Protein AF-0000000081899005 (afdb_homodimer)

pLDDT: mean 79.53, std 28.81, range [23.62, 98.91]

Foldseek 3Di:
DPPPPPPPDDDPPPPPPPDPDPPPPVPPPVPVLPPVPQFAADDPVRCVVQVVVVVVVAWDADPPAQKTKHKAFAPWQVLQVVLVVVLVVVCVVSVADWDWDDDIGMIMTIHADPRHRHDGVVRSVSSVVSVVSSVVRD/DDPPCPPDDPDPPPPPPPDPDPPPPVPPPVPVLPPVPQFAADDPVRCVVQVVVVVVVAWDADPPAQKTKHKAFAPWQVLQVVLVVVLVVVCVVSVADWDWDDDIGMIMTIHADPRHRHDGVVRSVSSVVSVVSSVVRD

Radius of gyration: 33.27 Å; Cα contacts (8 Å, |Δi|>4): 327; chains: 2; bounding box: 129×93×100 Å

InterPro domains:
  IPR001533 Pterin 4 alpha carbinolamine dehydratase [MF_00434] (39-134)
  IPR001533 Pterin 4 alpha carbinolamine dehydratase [PF01329] (41-133)
  IPR001533 Pterin 4 alpha carbinolamine dehydratase [PTHR12599] (37-136)
  IPR036428 Pterin 4 alpha carbinolamine dehydratase superfamily [G3DSA:3.30.1360.20] (35-138)
  IPR036428 Pterin 4 alpha carbinolamine dehydratase superfamily [SSF55248] (40-134)

Solvent-accessible surface area (backbone atoms only — not comparable to full-atom values): 16404 Å² total; per-residue (Å²): 137,83,78,76,78,77,79,78,77,77,80,79,79,75,75,75,75,73,70,78,75,76,72,72,65,73,69,72,69,78,62,72,79,68,65,76,57,83,65,56,53,61,47,74,69,53,42,66,66,57,43,57,66,42,41,75,74,56,40,36,75,42,86,99,43,61,30,38,33,39,77,45,75,41,93,35,44,68,51,33,50,49,50,48,51,56,47,47,55,52,20,60,74,67,72,52,62,55,36,36,38,37,46,57,25,34,40,36,41,36,38,51,35,76,91,46,71,16,42,27,67,67,40,55,53,50,50,54,49,47,50,54,52,49,65,72,67,96,140,83,84,76,79,78,76,81,79,77,82,80,79,75,75,75,73,72,70,78,75,78,72,73,65,74,68,73,70,76,61,71,78,67,66,76,57,84,67,57,53,60,49,75,70,54,42,68,68,56,43,58,66,42,41,76,73,55,40,35,75,42,87,97,43,61,30,38,33,38,77,46,77,39,95,35,45,68,52,33,51,49,51,49,50,57,48,49,55,51,20,60,75,66,71,52,64,55,37,36,36,37,47,57,26,34,39,37,41,36,37,50,35,76,90,45,71,16,42,26,67,67,42,55,52,51,50,54,49,48,52,54,52,47,65,72,68,98

Nearest PDB structures (foldseek):
  3hxa-assembly1_D  TM=1.004E+00  e=8.808E-18  Rattus norvegicus
  1dco-assembly1_B  TM=9.985E-01  e=3.846E-17  Rattus norvegicus
  4wil-assembly1_A  TM=9.912E-01  e=1.306E-15  Mus musculus
  1ru0-assembly1_A  TM=9.897E-01  e=1.582E-15  Mus musculus
  4c45-assembly1_A  TM=9.686E-01  e=3.656E-14  Homo sapiens

Organism: Chrysolophus pictus (NCBI:txid9089)

Secondary structure (DSSP, 8-state):
--------------------------------TT--S-PPPP-HHHHHHHHHHHHHTT-EEPTTSS-EEEEEE-SSHHHHHHHHHHHHHHHHHHT---EEEEETTEEEEEE-BGGGTB--HHHHHHHHHHHHHHHHH-/--------------------------------TT--S-PPPP-HHHHHHHHHHHHHTT-EEPTTSS-EEEEEE-SSHHHHHHHHHHHHHHHHHHT---EEEEETTEEEEEE-BGGGTB--HHHHHHHHHHHHHHHHH-

Sequence (276 aa):
MTCNSTTHGLPHFFVYLLSPTSAMLIWFSSLPWCQAGKAHRLNAEEREQLLPNLRAVGWNEVEGRDAIFKEFHFKDFNRAFGFMTRVALQAEKLDHHPEWFNVYNKVHITLSTHECTGLSERDINLASFIEQVAASLSMTCNSTTHGLPHFFVYLLSPTSAMLIWFSSLPWCQAGKAHRLNAEEREQLLPNLRAVGWNEVEGRDAIFKEFHFKDFNRAFGFMTRVALQAEKLDHHPEWFNVYNKVHITLSTHECTGLSERDINLASFIEQVAASLS

Structure (mmCIF, N/CA/C/O backbone):
data_AF-0000000081899005-model_v1
#
loop_
_entity.id
_entity.type
_entity.pdbx_description
1 polymer 'Pterin-4-alpha-carbinolamine dehydratase'
#
loop_
_atom_site.group_PDB
_atom_site.id
_atom_site.type_symbol
_atom_site.label_atom_id
_atom_site.label_alt_id
_atom_site.label_comp_id
_atom_site.label_asym_id
_atom_site.label_entity_id
_atom_site.label_seq_id
_atom_site.pdbx_PDB_ins_code
_atom_site.Cartn_x
_atom_site.Cartn_y
_atom_site.Cartn_z
_atom_site.occupancy
_atom_site.B_iso_or_equiv
_atom_site.auth_seq_id
_atom_site.auth_comp_id
_atom_site.auth_asym_id
_atom_site.auth_atom_id
_atom_site.pdbx_PDB_model_num
ATOM 1 N N . MET A 1 1 ? 54.899 -17.642 -78.583 1 25.91 1 MET A N 1
ATOM 2 C CA . MET A 1 1 ? 55.081 -17.117 -77.233 1 25.91 1 MET A CA 1
ATOM 3 C C . MET A 1 1 ? 53.8 -17.257 -76.417 1 25.91 1 MET A C 1
ATOM 5 O O . MET A 1 1 ? 52.817 -16.559 -76.673 1 25.91 1 MET A O 1
ATOM 9 N N . THR A 1 2 ? 53.439 -18.538 -76.075 1 24.31 2 THR A N 1
ATOM 10 C CA . THR A 1 2 ? 52.307 -19.325 -75.597 1 24.31 2 THR A CA 1
ATOM 11 C C . THR A 1 2 ? 52.047 -19.055 -74.118 1 24.31 2 THR A C 1
ATOM 13 O O . THR A 1 2 ? 52.722 -19.614 -73.252 1 24.31 2 THR A O 1
ATOM 16 N N . CYS A 1 3 ? 52.155 -17.68 -73.734 1 24.62 3 CYS A N 1
ATOM 17 C CA . CYS A 1 3 ? 52.141 -17.335 -72.317 1 24.62 3 CYS A CA 1
ATOM 18 C C . CYS A 1 3 ? 50.925 -17.934 -71.621 1 24.62 3 CYS A C 1
ATOM 20 O O . CYS A 1 3 ? 49.79 -17.724 -72.054 1 24.62 3 CYS A O 1
ATOM 22 N N . ASN A 1 4 ? 51.057 -19.083 -70.889 1 23.62 4 ASN A N 1
ATOM 23 C CA . ASN A 1 4 ? 50.274 -19.992 -70.058 1 23.62 4 ASN A CA 1
ATOM 24 C C . ASN A 1 4 ? 49.681 -19.275 -68.848 1 23.62 4 ASN A C 1
ATOM 26 O O . ASN A 1 4 ? 50.405 -18.918 -67.917 1 23.62 4 ASN A O 1
ATOM 30 N N . SER A 1 5 ? 48.924 -18.161 -69.053 1 29.76 5 SER A N 1
ATOM 31 C CA . SER A 1 5 ? 48.419 -17.371 -67.935 1 29.76 5 SER A CA 1
ATOM 32 C C . SER A 1 5 ? 47.706 -18.25 -66.913 1 29.76 5 SER A C 1
ATOM 34 O O . SER A 1 5 ? 46.846 -19.056 -67.273 1 29.76 5 SER A O 1
ATOM 36 N N . THR A 1 6 ? 48.466 -18.648 -65.838 1 28.16 6 THR A N 1
ATOM 37 C CA . THR A 1 6 ? 48.207 -19.392 -64.61 1 28.16 6 THR A CA 1
ATOM 38 C C . THR A 1 6 ? 46.972 -18.849 -63.898 1 28.16 6 THR A C 1
ATOM 40 O O . THR A 1 6 ? 46.865 -17.645 -63.659 1 28.16 6 THR A O 1
ATOM 43 N N . THR A 1 7 ? 45.795 -19.562 -63.971 1 28.5 7 THR A N 1
ATOM 44 C CA . THR A 1 7 ? 44.417 -19.541 -63.493 1 28.5 7 THR A CA 1
ATOM 45 C C . THR A 1 7 ? 44.374 -19.472 -61.969 1 28.5 7 THR A C 1
ATOM 47 O O . THR A 1 7 ? 44.796 -20.41 -61.288 1 28.5 7 THR A O 1
ATOM 50 N N . HIS A 1 8 ? 44.991 -18.294 -61.375 1 29.07 8 HIS A N 1
ATOM 51 C CA . HIS A 1 8 ? 44.983 -18.113 -59.928 1 29.07 8 HIS A CA 1
ATOM 52 C C . HIS A 1 8 ? 43.616 -18.442 -59.339 1 29.07 8 HIS A C 1
ATOM 54 O O . HIS A 1 8 ? 42.585 -18.082 -59.912 1 29.07 8 HIS A O 1
ATOM 60 N N . GLY A 1 9 ? 43.486 -19.568 -58.545 1 25.98 9 GLY A N 1
ATOM 61 C CA . GLY A 1 9 ? 42.522 -20.304 -57.743 1 25.98 9 GLY A CA 1
ATOM 62 C C . GLY A 1 9 ? 41.826 -19.442 -56.707 1 25.98 9 GLY A C 1
ATOM 63 O O . GLY A 1 9 ? 42.481 -18.725 -55.947 1 25.98 9 GLY A O 1
ATOM 64 N N . LEU A 1 10 ? 40.734 -18.697 -57.061 1 32.79 10 LEU A N 1
ATOM 65 C CA . LEU A 1 10 ? 39.918 -17.886 -56.165 1 32.79 10 LEU A CA 1
ATOM 66 C C . LEU A 1 10 ? 39.55 -18.667 -54.908 1 32.79 10 LEU A C 1
ATOM 68 O O . LEU A 1 10 ? 39.16 -19.834 -54.989 1 32.79 10 LEU A O 1
ATOM 72 N N . PRO A 1 11 ? 40.209 -18.401 -53.707 1 28.66 11 PRO A N 1
ATOM 73 C CA . PRO A 1 11 ? 39.937 -19.047 -52.421 1 28.66 11 PRO A CA 1
ATOM 74 C C . PRO A 1 11 ? 38.453 -19.04 -52.06 1 28.66 11 PRO A C 1
ATOM 76 O O . PRO A 1 11 ? 37.705 -18.176 -52.524 1 28.66 11 PRO A O 1
ATOM 79 N N . HIS A 1 12 ? 37.746 -20.268 -51.801 1 29.93 12 HIS A N 1
ATOM 80 C CA . HIS A 1 12 ? 36.472 -20.756 -51.285 1 29.93 12 HIS A CA 1
ATOM 81 C C . HIS A 1 12 ? 36.159 -20.147 -49.922 1 29.93 12 HIS A C 1
ATOM 83 O O . HIS A 1 12 ? 36.739 -20.548 -48.91 1 29.93 12 HIS A O 1
ATOM 89 N N . PHE A 1 13 ? 36.203 -18.749 -49.727 1 29.94 13 PHE A N 1
ATOM 90 C CA . PHE A 1 13 ? 35.857 -18.323 -48.376 1 29.94 13 PHE A CA 1
ATOM 91 C C . PHE A 1 13 ? 34.535 -18.94 -47.936 1 29.94 13 PHE A C 1
ATOM 93 O O . PHE A 1 13 ? 33.506 -18.747 -48.588 1 29.94 13 PHE A O 1
ATOM 100 N N . PHE A 1 14 ? 34.533 -20.205 -47.329 1 29.15 14 PHE A N 1
ATOM 101 C CA . PHE A 1 14 ? 33.444 -20.928 -46.683 1 29.15 14 PHE A CA 1
ATOM 102 C C . PHE A 1 14 ? 32.727 -20.038 -45.675 1 29.15 14 PHE A C 1
ATOM 104 O O . PHE A 1 14 ? 33.278 -19.716 -44.62 1 29.15 14 PHE A O 1
ATOM 111 N N . VAL A 1 15 ? 32.143 -18.857 -46.12 1 30.11 15 VAL A N 1
ATOM 112 C CA . VAL A 1 15 ? 31.324 -18.164 -45.131 1 30.11 15 VAL A CA 1
ATOM 113 C C . VAL A 1 15 ? 30.407 -19.162 -44.428 1 30.11 15 VAL A C 1
ATOM 115 O O . VAL A 1 15 ? 29.543 -19.773 -45.061 1 30.11 15 VAL A O 1
ATOM 118 N N . TYR A 1 16 ? 30.944 -19.864 -43.352 1 27.65 16 TYR A N 1
ATOM 119 C CA . TYR A 1 16 ? 30.175 -20.656 -42.399 1 27.65 16 TYR A CA 1
ATOM 120 C C . TYR A 1 16 ? 28.892 -19.935 -42.001 1 27.65 16 TYR A C 1
ATOM 122 O O . TYR A 1 16 ? 28.935 -18.808 -41.504 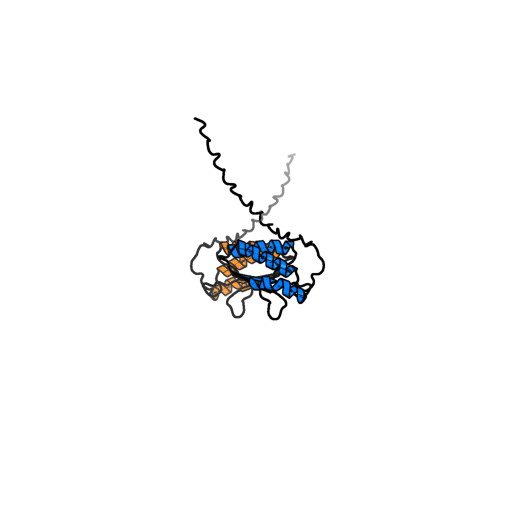1 27.65 16 TYR A O 1
ATOM 130 N N . LEU A 1 17 ? 27.83 -20.056 -42.858 1 31.81 17 LEU A N 1
ATOM 131 C CA . LEU A 1 17 ? 26.453 -19.72 -42.511 1 31.81 17 LEU A CA 1
ATOM 132 C C . LEU A 1 17 ? 26.12 -20.186 -41.098 1 31.81 17 LEU A C 1
ATOM 134 O O . LEU A 1 17 ? 26.077 -21.389 -40.83 1 31.81 17 LEU A O 1
ATOM 138 N N . LEU A 1 18 ? 26.823 -19.504 -40.087 1 33.66 18 LEU A N 1
ATOM 139 C CA . LEU A 1 18 ? 26.338 -19.763 -38.736 1 33.66 18 LEU A CA 1
ATOM 140 C C . LEU A 1 18 ? 24.814 -19.813 -38.706 1 33.66 18 LEU A C 1
ATOM 142 O O . LEU A 1 18 ? 24.149 -18.966 -39.307 1 33.66 18 LEU A O 1
ATOM 146 N N . SER A 1 19 ? 24.287 -21.045 -38.668 1 31.92 19 SER A N 1
ATOM 147 C CA . SER A 1 19 ? 22.891 -21.396 -38.427 1 31.92 19 SER A CA 1
ATOM 148 C C . SER A 1 19 ? 22.299 -20.566 -37.293 1 31.92 19 SER A C 1
ATOM 150 O O . SER A 1 19 ? 22.964 -20.319 -36.285 1 31.92 19 SER A O 1
ATOM 152 N N . PRO A 1 20 ? 21.444 -19.6 -37.706 1 33.68 20 PRO A N 1
ATOM 153 C CA . PRO A 1 20 ? 20.707 -18.856 -36.682 1 33.68 20 PRO A CA 1
ATOM 154 C C . PRO A 1 20 ? 20.287 -19.732 -35.503 1 33.68 20 PRO A C 1
ATOM 156 O O . PRO A 1 20 ? 20.076 -20.936 -35.669 1 33.68 20 PRO A O 1
ATOM 159 N N . THR A 1 21 ? 20.929 -19.565 -34.309 1 33.02 21 THR A N 1
ATOM 160 C CA . THR A 1 21 ? 20.487 -20.004 -32.99 1 33.02 21 THR A CA 1
ATOM 161 C C . THR A 1 21 ? 18.968 -19.924 -32.874 1 33.02 21 THR A C 1
ATOM 163 O O . THR A 1 21 ? 18.356 -18.954 -33.325 1 33.02 21 THR A O 1
ATOM 166 N N . SER A 1 22 ? 18.329 -21.107 -32.946 1 27.59 22 SER A N 1
ATOM 167 C CA . SER A 1 22 ? 16.941 -21.384 -32.588 1 27.59 22 SER A CA 1
ATOM 168 C C . SER A 1 22 ? 16.511 -20.573 -31.371 1 27.59 22 SER A C 1
ATOM 170 O O . SER A 1 22 ? 17.043 -20.76 -30.274 1 27.59 22 SER A O 1
ATOM 172 N N . ALA A 1 23 ? 16.333 -19.219 -31.483 1 30.65 23 ALA A N 1
ATOM 173 C CA . ALA A 1 23 ? 15.598 -18.506 -30.442 1 30.65 23 ALA A CA 1
ATOM 174 C C . ALA A 1 23 ? 14.48 -19.372 -29.869 1 30.65 23 ALA A C 1
ATOM 176 O O . ALA A 1 23 ? 13.569 -19.781 -30.593 1 30.65 23 ALA A O 1
ATOM 177 N N . MET A 1 24 ? 14.869 -20.3 -29.03 1 30.19 24 MET A N 1
ATOM 178 C CA . MET A 1 24 ? 13.826 -20.917 -28.216 1 30.19 24 MET A CA 1
ATOM 179 C C . MET A 1 24 ? 12.77 -19.892 -27.816 1 30.19 24 MET A C 1
ATOM 181 O O . MET A 1 24 ? 13.047 -18.983 -27.032 1 30.19 24 MET A O 1
ATOM 185 N N . LEU A 1 25 ? 12.093 -19.42 -28.748 1 32.15 25 LEU A N 1
ATOM 186 C CA . LEU A 1 25 ? 10.85 -18.781 -28.332 1 32.15 25 LEU A CA 1
ATOM 187 C C . LEU A 1 25 ? 10.169 -19.582 -27.227 1 32.15 25 LEU A C 1
ATOM 189 O O . LEU A 1 25 ? 9.718 -20.707 -27.458 1 32.15 25 LEU A O 1
ATOM 193 N N . ILE A 1 26 ? 10.772 -19.575 -26.102 1 33.71 26 ILE A N 1
ATOM 194 C CA . ILE A 1 26 ? 9.906 -20.049 -25.028 1 33.71 26 ILE A CA 1
ATOM 195 C C . ILE A 1 26 ? 8.476 -19.567 -25.268 1 33.71 26 ILE A C 1
ATOM 197 O O . ILE A 1 26 ? 8.204 -18.366 -25.222 1 33.71 26 ILE A O 1
ATOM 201 N N . TRP A 1 27 ? 7.84 -20.081 -26.338 1 31.77 27 TRP A N 1
ATOM 202 C CA . TRP A 1 27 ? 6.381 -20.049 -26.344 1 31.77 27 TRP A CA 1
ATOM 203 C C . TRP A 1 27 ? 5.829 -20.149 -24.926 1 31.77 27 TRP A C 1
ATOM 205 O O . TRP A 1 27 ? 6.035 -21.154 -24.242 1 31.77 27 TRP A O 1
ATOM 215 N N . PHE A 1 28 ? 5.897 -19.062 -24.154 1 33.09 28 PHE A N 1
ATOM 216 C CA . PHE A 1 28 ? 4.929 -18.994 -23.066 1 33.09 28 PHE A CA 1
ATOM 217 C C . PHE A 1 28 ? 3.593 -19.591 -23.491 1 33.09 28 PHE A C 1
ATOM 219 O O . PHE A 1 28 ? 2.938 -19.076 -24.4 1 33.09 28 PHE A O 1
ATOM 226 N N . SER A 1 29 ? 3.521 -20.916 -23.66 1 31.39 29 SER A N 1
ATOM 227 C CA . SER A 1 29 ? 2.199 -21.533 -23.716 1 31.39 29 SER A CA 1
ATOM 228 C C . SER A 1 29 ? 1.175 -20.719 -22.933 1 31.39 29 SER A C 1
ATOM 230 O O . SER A 1 29 ? 1.478 -20.201 -21.856 1 31.39 29 SER A O 1
ATOM 232 N N . SER A 1 30 ? 0.431 -19.92 -23.603 1 35 30 SER A N 1
ATOM 233 C CA . SER A 1 30 ? -0.833 -19.342 -23.161 1 35 30 SER A CA 1
ATOM 234 C C . SER A 1 30 ? -1.594 -20.304 -22.254 1 35 30 SER A C 1
ATOM 236 O O . SER A 1 30 ? -2.252 -21.229 -22.735 1 35 30 SER A O 1
ATOM 238 N N . LEU A 1 31 ? -0.986 -20.896 -21.267 1 37.44 31 LEU A N 1
ATOM 239 C CA . LEU A 1 31 ? -1.857 -21.557 -20.303 1 37.44 31 LEU A CA 1
ATOM 240 C C . LEU A 1 31 ? -3.179 -20.81 -20.163 1 37.44 31 LEU A C 1
ATOM 242 O O . LEU A 1 31 ? -3.206 -19.577 -20.187 1 37.44 31 LEU A O 1
ATOM 246 N N . PRO A 1 32 ? -4.215 -21.37 -20.695 1 36.34 32 PRO A N 1
ATOM 247 C CA . PRO A 1 32 ? -5.534 -20.782 -20.449 1 36.34 32 PRO A CA 1
ATOM 248 C C . PRO A 1 32 ? -5.658 -20.173 -19.054 1 36.34 32 PRO A C 1
ATOM 250 O O . PRO A 1 32 ? -5.429 -20.859 -18.055 1 36.34 32 PRO A O 1
ATOM 253 N N . TRP A 1 33 ? -5.095 -19.029 -18.835 1 39.17 33 TRP A N 1
ATOM 254 C CA . TRP A 1 33 ? -5.296 -18.307 -17.583 1 39.17 33 TRP A CA 1
ATOM 255 C C . TRP A 1 33 ? -6.678 -18.594 -17.005 1 39.17 33 TRP A C 1
ATOM 257 O O . TRP A 1 33 ? -7.033 -18.077 -15.943 1 39.17 33 TRP A O 1
ATOM 267 N N . CYS A 1 34 ? -7.67 -18.906 -18.003 1 39.14 34 CYS A N 1
ATOM 268 C CA . CYS A 1 34 ? -9.047 -18.918 -17.523 1 39.14 34 CYS A CA 1
ATOM 269 C C . CYS A 1 34 ? -9.245 -19.991 -16.459 1 39.14 34 CYS A C 1
ATOM 271 O O . CYS A 1 34 ? -10.352 -20.505 -16.288 1 39.14 34 CYS A O 1
ATOM 273 N N . GLN A 1 35 ? -8.312 -20.92 -16.179 1 42.75 35 GLN A N 1
ATOM 274 C CA . GLN A 1 35 ? -8.868 -21.977 -15.34 1 42.75 35 GLN A CA 1
ATOM 275 C C . GLN A 1 35 ? -9.474 -21.404 -14.063 1 42.75 35 GLN A C 1
ATOM 277 O O . GLN A 1 35 ? -8.75 -21.056 -13.127 1 42.75 35 GLN A O 1
ATOM 282 N N . ALA A 1 36 ? -10.44 -20.55 -14.225 1 46.96 36 ALA A N 1
ATOM 283 C CA . ALA A 1 36 ? -11.278 -20.059 -13.134 1 46.96 36 ALA A CA 1
ATOM 284 C C . ALA A 1 36 ? -11.468 -21.13 -12.063 1 46.96 36 ALA A C 1
ATOM 286 O O . ALA A 1 36 ? -12.339 -21.004 -11.199 1 46.96 36 ALA A O 1
ATOM 287 N N . GLY A 1 37 ? -10.959 -22.405 -12.311 1 55.46 37 GLY A N 1
ATOM 288 C CA . GLY A 1 37 ? -11.225 -23.346 -11.234 1 55.46 37 GLY A CA 1
ATOM 289 C C . GLY A 1 37 ? -10.576 -22.949 -9.922 1 55.46 37 GLY A C 1
ATOM 290 O O . GLY A 1 37 ? -9.765 -22.022 -9.879 1 55.46 37 GLY A O 1
ATOM 291 N N . LYS A 1 38 ? -11.107 -23.426 -8.818 1 74.04 38 LYS A N 1
ATOM 292 C CA . LYS A 1 38 ? -10.541 -23.268 -7.482 1 74.04 38 LYS A CA 1
ATOM 293 C C . LYS A 1 38 ? -9.04 -23.544 -7.484 1 74.04 38 LYS A C 1
ATOM 295 O O . LYS A 1 38 ? -8.597 -24.593 -7.956 1 74.04 38 LYS A O 1
ATOM 300 N N . ALA A 1 39 ? -8.22 -22.521 -7.363 1 84.68 39 ALA A N 1
ATOM 301 C CA . ALA A 1 39 ? -6.769 -22.677 -7.309 1 84.68 39 ALA A CA 1
ATOM 302 C C . ALA A 1 39 ? -6.374 -23.794 -6.347 1 84.68 39 ALA A C 1
ATOM 304 O O . ALA A 1 39 ? -6.939 -23.913 -5.257 1 84.68 39 ALA A O 1
ATOM 305 N N . HIS A 1 40 ? -5.601 -24.667 -6.771 1 92.72 40 HIS A N 1
ATOM 306 C CA . HIS A 1 40 ? -5.107 -25.701 -5.87 1 92.72 40 HIS A CA 1
ATOM 307 C C . HIS A 1 40 ? -3.793 -25.283 -5.218 1 92.72 40 HIS A C 1
ATOM 309 O O . HIS A 1 40 ? -3.008 -24.541 -5.814 1 92.72 40 HIS A O 1
ATOM 315 N N . ARG A 1 41 ? -3.591 -25.831 -4.018 1 96.46 41 ARG A N 1
ATOM 316 C CA . ARG A 1 41 ? -2.37 -25.586 -3.256 1 96.46 41 ARG A CA 1
ATOM 317 C C . ARG A 1 41 ? -1.187 -26.333 -3.862 1 96.46 41 ARG A C 1
ATOM 319 O O . ARG A 1 41 ? -1.314 -27.494 -4.254 1 96.46 41 ARG A O 1
ATOM 326 N N . LEU A 1 42 ? -0.098 -25.663 -4.025 1 97.37 42 LEU A N 1
ATOM 327 C CA . LEU A 1 42 ? 1.089 -26.314 -4.568 1 97.37 42 LEU A CA 1
ATOM 328 C C . LEU A 1 42 ? 1.484 -27.519 -3.721 1 97.37 42 LEU A C 1
ATOM 330 O O . LEU A 1 42 ? 1.51 -27.437 -2.491 1 97.37 42 LEU A O 1
ATOM 334 N N . ASN A 1 43 ? 1.74 -28.596 -4.378 1 96.42 43 ASN A N 1
ATOM 335 C CA . ASN A 1 43 ? 2.276 -29.756 -3.672 1 96.42 43 ASN A CA 1
ATOM 336 C C . ASN A 1 43 ? 3.799 -29.712 -3.598 1 96.42 43 ASN A C 1
ATOM 338 O O . ASN A 1 43 ? 4.423 -28.772 -4.093 1 96.42 43 ASN A O 1
ATOM 342 N N . ALA A 1 44 ? 4.392 -30.698 -2.945 1 96.79 44 ALA A N 1
ATOM 343 C CA . ALA A 1 44 ? 5.83 -30.706 -2.686 1 96.79 44 ALA A CA 1
ATOM 344 C C . ALA A 1 44 ? 6.623 -30.682 -3.989 1 96.79 44 ALA A C 1
ATOM 346 O O . ALA A 1 44 ? 7.63 -29.979 -4.098 1 96.79 44 ALA A O 1
ATOM 347 N N . GLU A 1 45 ? 6.223 -31.42 -4.974 1 97.73 45 GLU A N 1
ATOM 348 C CA . GLU A 1 45 ? 6.915 -31.492 -6.258 1 97.73 45 GLU A CA 1
ATOM 349 C C . GLU A 1 45 ? 6.859 -30.154 -6.99 1 97.73 45 GLU A C 1
ATOM 351 O O . GLU A 1 45 ? 7.865 -29.699 -7.538 1 97.73 45 GLU A O 1
ATOM 356 N N . GLU A 1 46 ? 5.638 -29.553 -7.002 1 96.84 46 GLU A N 1
ATOM 357 C CA . GLU A 1 46 ? 5.462 -28.253 -7.643 1 96.84 46 GLU A CA 1
ATOM 358 C C . GLU A 1 46 ? 6.317 -27.185 -6.968 1 96.84 46 GLU A C 1
ATOM 360 O O . GLU A 1 46 ? 6.909 -26.339 -7.642 1 96.84 46 GLU A O 1
ATOM 365 N N . ARG A 1 47 ? 6.337 -27.183 -5.714 1 97.53 47 ARG A N 1
ATOM 366 C CA . ARG A 1 47 ? 7.135 -26.222 -4.959 1 97.53 47 ARG A CA 1
ATOM 367 C C . ARG A 1 47 ? 8.618 -26.363 -5.288 1 97.53 47 ARG A C 1
ATOM 369 O O . ARG A 1 47 ? 9.322 -25.364 -5.447 1 97.53 47 ARG A O 1
ATOM 376 N N . GLU A 1 48 ? 9.119 -27.606 -5.358 1 97.2 48 GLU A N 1
ATOM 377 C CA . GLU A 1 48 ? 10.52 -27.863 -5.677 1 97.2 48 GLU A CA 1
ATOM 378 C C . GLU A 1 48 ? 10.872 -27.35 -7.07 1 97.2 48 GLU A C 1
ATOM 380 O O . GLU A 1 48 ? 12.005 -26.928 -7.315 1 97.2 48 GLU A O 1
ATOM 385 N N . GLN A 1 49 ? 9.93 -27.298 -7.901 1 97.25 49 GLN A N 1
ATOM 386 C CA . GLN A 1 49 ? 10.149 -26.876 -9.28 1 97.25 49 GLN A CA 1
ATOM 387 C C . GLN A 1 49 ? 10.03 -25.361 -9.418 1 97.25 49 GLN A C 1
ATOM 389 O O . GLN A 1 49 ? 10.802 -24.736 -10.147 1 97.25 49 GLN A O 1
ATOM 394 N N . LEU A 1 50 ? 9.083 -24.777 -8.716 1 96.85 50 LEU A N 1
ATOM 395 C CA . LEU A 1 50 ? 8.688 -23.408 -9.029 1 96.85 50 LEU A CA 1
ATOM 396 C C . LEU A 1 50 ? 9.347 -22.42 -8.072 1 96.85 50 LEU A C 1
ATOM 398 O O . LEU A 1 50 ? 9.669 -21.294 -8.46 1 96.85 50 LEU A O 1
ATOM 402 N N . LEU A 1 51 ? 9.624 -22.784 -6.817 1 97.71 51 LEU A N 1
ATOM 403 C CA . LEU A 1 51 ? 9.983 -21.83 -5.773 1 97.71 51 LEU A CA 1
ATOM 404 C C . LEU A 1 51 ? 11.458 -21.453 -5.863 1 97.71 51 LEU A C 1
ATOM 406 O O . LEU A 1 51 ? 11.834 -20.32 -5.555 1 97.71 51 LEU A O 1
ATOM 410 N N . PRO A 1 52 ? 12.348 -22.421 -6.286 1 97.51 52 PRO A N 1
ATOM 411 C CA . PRO A 1 52 ? 13.769 -22.071 -6.332 1 97.51 52 PRO A CA 1
ATOM 412 C C . PRO A 1 52 ? 14.048 -20.845 -7.199 1 97.51 52 PRO A C 1
ATOM 414 O O . PRO A 1 52 ? 14.883 -20.01 -6.844 1 97.51 52 PRO A O 1
ATOM 417 N N . ASN A 1 53 ? 13.392 -20.662 -8.327 1 95.93 53 ASN A N 1
ATOM 418 C CA . ASN A 1 53 ? 13.579 -19.507 -9.199 1 95.93 53 ASN A CA 1
ATOM 419 C C . ASN A 1 53 ? 13.189 -18.208 -8.501 1 95.93 53 ASN A C 1
ATOM 421 O O . ASN A 1 53 ? 13.852 -17.183 -8.67 1 95.93 53 ASN A O 1
ATOM 425 N N . LEU A 1 54 ? 12.166 -18.293 -7.736 1 98.06 54 LEU A N 1
ATOM 426 C CA . LEU A 1 54 ? 11.712 -17.117 -7.003 1 98.06 54 LEU A CA 1
ATOM 427 C C . LEU A 1 54 ? 12.642 -16.812 -5.833 1 98.06 54 LEU A C 1
ATOM 429 O O . LEU A 1 54 ? 12.965 -15.65 -5.578 1 98.06 54 LEU A O 1
ATOM 433 N N . ARG A 1 55 ? 13.051 -17.862 -5.178 1 97.9 55 ARG A N 1
ATOM 434 C CA . ARG A 1 55 ? 13.998 -17.687 -4.082 1 97.9 55 ARG A CA 1
ATOM 435 C C . ARG A 1 55 ? 15.282 -17.023 -4.569 1 97.9 55 ARG A C 1
ATOM 437 O O . ARG A 1 55 ? 15.833 -16.154 -3.89 1 97.9 55 ARG A O 1
ATOM 444 N N . ALA A 1 56 ? 15.712 -17.355 -5.75 1 97.61 56 ALA A N 1
ATOM 445 C CA . ALA A 1 56 ? 16.957 -16.851 -6.324 1 97.61 56 ALA A CA 1
ATOM 446 C C . ALA A 1 56 ? 16.895 -15.341 -6.53 1 97.61 56 ALA A C 1
ATOM 448 O O . ALA A 1 56 ? 17.927 -14.666 -6.542 1 97.61 56 ALA A O 1
ATOM 449 N N . VAL A 1 57 ? 15.676 -14.854 -6.627 1 97.34 57 VAL A N 1
ATOM 450 C CA . VAL A 1 57 ? 15.571 -13.424 -6.897 1 97.34 57 VAL A CA 1
ATOM 451 C C . VAL A 1 57 ? 15.013 -12.705 -5.671 1 97.34 57 VAL A C 1
ATOM 453 O O . VAL A 1 57 ? 14.577 -11.555 -5.762 1 97.34 57 VAL A O 1
ATOM 456 N N . GLY A 1 58 ? 14.893 -13.428 -4.543 1 98.12 58 GLY A N 1
ATOM 457 C CA . GLY A 1 58 ? 14.699 -12.717 -3.29 1 98.12 58 GLY A CA 1
ATOM 458 C C . GLY A 1 58 ? 13.326 -12.938 -2.685 1 98.12 58 GLY A C 1
ATOM 459 O O . GLY A 1 58 ? 12.979 -12.32 -1.676 1 98.12 58 GLY A O 1
ATOM 460 N N . TRP A 1 59 ? 12.514 -13.727 -3.315 1 98.7 59 TRP A N 1
ATOM 461 C CA . TRP A 1 59 ? 11.251 -14.096 -2.683 1 98.7 59 TRP A CA 1
ATOM 462 C C . TRP A 1 59 ? 11.472 -15.145 -1.598 1 98.7 59 TRP A C 1
ATOM 464 O O . TRP A 1 59 ? 12.05 -16.203 -1.857 1 98.7 59 TRP A O 1
ATOM 474 N N . ASN A 1 60 ? 10.923 -14.85 -0.445 1 97.98 60 ASN A N 1
ATOM 475 C CA . ASN A 1 60 ? 11.099 -15.762 0.681 1 97.98 60 ASN A CA 1
ATOM 476 C C . ASN A 1 60 ? 9.761 -16.29 1.19 1 97.98 60 ASN A C 1
ATOM 478 O O . ASN A 1 60 ? 8.748 -15.591 1.125 1 97.98 60 ASN A O 1
ATOM 482 N N . GLU A 1 61 ? 9.834 -17.501 1.683 1 97.05 61 GLU A N 1
ATOM 483 C CA . GLU A 1 61 ? 8.659 -18.018 2.377 1 97.05 61 GLU A CA 1
ATOM 484 C C . GLU A 1 61 ? 8.466 -17.327 3.724 1 97.05 61 GLU A C 1
ATOM 486 O O . GLU A 1 61 ? 9.44 -16.965 4.387 1 97.05 61 GLU A O 1
ATOM 491 N N . VAL A 1 62 ? 7.254 -17.169 4.08 1 97.5 62 VAL A N 1
ATOM 492 C CA . VAL A 1 62 ? 6.923 -16.473 5.319 1 97.5 62 VAL A CA 1
ATOM 493 C C . VAL A 1 62 ? 6.838 -17.476 6.468 1 97.5 62 VAL A C 1
ATOM 495 O O . VAL A 1 62 ? 6.207 -18.527 6.337 1 97.5 62 VAL A O 1
ATOM 498 N N . GLU A 1 63 ? 7.473 -17.132 7.519 1 95.48 63 GLU A N 1
ATOM 499 C CA . GLU A 1 63 ? 7.395 -17.992 8.696 1 95.48 63 GLU A CA 1
ATOM 500 C C . GLU A 1 63 ? 5.982 -18.012 9.272 1 95.48 63 GLU A C 1
ATOM 502 O O . GLU A 1 63 ? 5.366 -16.96 9.457 1 95.48 63 GLU A O 1
ATOM 507 N N . GLY A 1 64 ? 5.399 -19.232 9.494 1 94.94 64 GLY A N 1
ATOM 508 C CA . GLY A 1 64 ? 4.11 -19.376 10.151 1 94.94 64 GLY A CA 1
ATOM 509 C C . GLY A 1 64 ? 2.936 -19.22 9.202 1 94.94 64 GLY A C 1
ATOM 510 O O . GLY A 1 64 ? 1.779 -19.268 9.624 1 94.94 64 GLY A O 1
ATOM 511 N N . ARG A 1 65 ? 3.218 -18.898 8.032 1 95.85 65 ARG A N 1
ATOM 512 C CA . ARG A 1 65 ? 2.18 -18.733 7.021 1 95.85 65 ARG A CA 1
ATOM 513 C C . ARG A 1 65 ? 2.663 -19.213 5.656 1 95.85 65 ARG A C 1
ATOM 515 O O . ARG A 1 65 ? 3.808 -18.965 5.275 1 95.85 65 ARG A O 1
ATOM 522 N N . ASP A 1 66 ? 1.824 -19.99 4.974 1 97.85 66 ASP A N 1
ATOM 523 C CA . ASP A 1 66 ? 2.181 -20.472 3.643 1 97.85 66 ASP A CA 1
ATOM 524 C C . ASP A 1 66 ? 2.034 -19.365 2.601 1 97.85 66 ASP A C 1
ATOM 526 O O . ASP A 1 66 ? 0.995 -19.257 1.946 1 97.85 66 ASP A O 1
ATOM 530 N N . ALA A 1 67 ? 3.001 -18.523 2.474 1 98.55 67 ALA A N 1
ATOM 531 C CA . ALA A 1 67 ? 3.061 -17.338 1.622 1 98.55 67 ALA A CA 1
ATOM 532 C C . ALA A 1 67 ? 4.5 -17.024 1.22 1 98.55 67 ALA A C 1
ATOM 534 O O . ALA A 1 67 ? 5.445 -17.565 1.799 1 98.55 67 ALA A O 1
ATOM 535 N N . ILE A 1 68 ? 4.628 -16.233 0.198 1 98.74 68 ILE A N 1
ATOM 536 C CA . ILE A 1 68 ? 5.943 -15.725 -0.174 1 98.74 68 ILE A CA 1
ATOM 537 C C . ILE A 1 68 ? 5.965 -14.204 -0.041 1 98.74 68 ILE A C 1
ATOM 539 O O . ILE A 1 68 ? 4.927 -13.549 -0.163 1 98.74 68 ILE A O 1
ATOM 543 N N . PHE A 1 69 ? 7.112 -13.677 0.225 1 98.78 69 PHE A N 1
ATOM 544 C CA . PHE A 1 69 ? 7.296 -12.276 0.584 1 98.78 69 PHE A CA 1
ATOM 545 C C . PHE A 1 69 ? 8.551 -11.71 -0.07 1 98.78 69 PHE A C 1
ATOM 547 O O . PHE A 1 69 ? 9.562 -12.405 -0.189 1 98.78 69 PHE A O 1
ATOM 554 N N . LYS A 1 70 ? 8.468 -10.418 -0.529 1 98.77 70 LYS A N 1
ATOM 555 C CA . LYS A 1 70 ? 9.657 -9.717 -1.006 1 98.77 70 LYS A CA 1
ATOM 556 C C . LYS A 1 70 ? 9.53 -8.211 -0.792 1 98.77 70 LYS A C 1
ATOM 558 O O . LYS A 1 70 ? 8.435 -7.654 -0.899 1 98.77 70 LYS A O 1
ATOM 563 N N . GLU A 1 71 ? 10.638 -7.61 -0.468 1 98.55 71 GLU A N 1
ATOM 564 C CA . GLU A 1 71 ? 10.741 -6.159 -0.346 1 98.55 71 GLU A CA 1
ATOM 565 C C . GLU A 1 71 ? 11.389 -5.546 -1.584 1 98.55 71 GLU A C 1
ATOM 567 O O . GLU A 1 71 ? 12.384 -6.068 -2.093 1 98.55 71 GLU A O 1
ATOM 572 N N . PHE A 1 72 ? 10.808 -4.477 -2.063 1 98.65 72 PHE A N 1
ATOM 573 C CA . PHE A 1 72 ? 11.342 -3.718 -3.187 1 98.65 72 PHE A CA 1
ATOM 574 C C . PHE A 1 72 ? 11.711 -2.303 -2.758 1 98.65 72 PHE A C 1
ATOM 576 O O . PHE A 1 72 ? 10.992 -1.679 -1.975 1 98.65 72 PHE A O 1
ATOM 583 N N . HIS A 1 73 ? 12.827 -1.822 -3.288 1 98.2 73 HIS A N 1
ATOM 584 C CA . HIS A 1 73 ? 13.304 -0.465 -3.048 1 98.2 73 HIS A CA 1
ATOM 585 C C . HIS A 1 73 ? 13.487 0.295 -4.357 1 98.2 73 HIS A C 1
ATOM 587 O O . HIS A 1 73 ? 14.124 -0.205 -5.287 1 98.2 73 HIS A O 1
ATOM 593 N N . PHE A 1 74 ? 12.919 1.502 -4.386 1 98.38 74 PHE A N 1
ATOM 594 C CA . PHE A 1 74 ? 12.991 2.328 -5.585 1 98.38 74 PHE A CA 1
ATOM 595 C C . PHE A 1 74 ? 13.703 3.644 -5.295 1 98.38 74 PHE A C 1
ATOM 597 O O . PHE A 1 74 ? 14.051 3.927 -4.147 1 98.38 74 PHE A O 1
ATOM 604 N N . LYS A 1 75 ? 13.922 4.405 -6.283 1 97.61 75 LYS A N 1
ATOM 605 C CA . LYS A 1 75 ? 14.653 5.661 -6.137 1 97.61 75 LYS A CA 1
ATOM 606 C C . LYS A 1 75 ? 13.825 6.694 -5.379 1 97.61 75 LYS A C 1
ATOM 608 O O . LYS A 1 75 ? 14.362 7.459 -4.575 1 97.61 75 LYS A O 1
ATOM 613 N N . ASP A 1 76 ? 12.525 6.729 -5.668 1 97.49 76 ASP A N 1
ATOM 614 C CA . ASP A 1 76 ? 11.634 7.706 -5.05 1 97.49 76 ASP A CA 1
ATOM 615 C C . ASP A 1 76 ? 10.202 7.179 -4.985 1 97.49 76 ASP A C 1
ATOM 617 O O . ASP A 1 76 ? 9.927 6.06 -5.422 1 97.49 76 ASP A O 1
ATOM 621 N N . PHE A 1 77 ? 9.397 8.012 -4.418 1 98 77 PHE A N 1
ATOM 622 C CA . PHE A 1 77 ? 8.003 7.629 -4.225 1 98 77 PHE A CA 1
ATOM 623 C C . PHE A 1 77 ? 7.299 7.454 -5.565 1 98 77 PHE A C 1
ATOM 625 O O . PHE A 1 77 ? 6.463 6.562 -5.721 1 98 77 PHE A O 1
ATOM 632 N N . ASN A 1 78 ? 7.598 8.28 -6.488 1 96.83 78 ASN A N 1
ATOM 633 C CA . ASN A 1 78 ? 6.966 8.22 -7.801 1 96.83 78 ASN A CA 1
ATOM 634 C C . ASN A 1 78 ? 7.215 6.878 -8.483 1 96.83 78 ASN A C 1
ATOM 636 O O . ASN A 1 78 ? 6.297 6.287 -9.054 1 96.83 78 ASN A O 1
ATOM 640 N N . ARG A 1 79 ? 8.374 6.413 -8.399 1 97.95 79 ARG A N 1
ATOM 641 C CA . ARG A 1 79 ? 8.707 5.124 -8.995 1 97.95 79 ARG A CA 1
ATOM 642 C C . ARG A 1 79 ? 8.042 3.981 -8.236 1 97.95 79 ARG A C 1
ATOM 644 O O . ARG A 1 79 ? 7.529 3.04 -8.844 1 97.95 79 ARG A O 1
ATOM 651 N N . ALA A 1 80 ? 8.106 4.065 -6.923 1 98.38 80 ALA A N 1
ATOM 652 C CA . ALA A 1 80 ? 7.466 3.029 -6.116 1 98.38 80 ALA A CA 1
ATOM 653 C C . ALA A 1 80 ? 5.978 2.924 -6.439 1 98.38 80 ALA A C 1
ATOM 655 O O . ALA A 1 80 ? 5.459 1.826 -6.653 1 98.38 80 ALA A O 1
ATOM 656 N N . PHE A 1 81 ? 5.345 4.072 -6.502 1 98.44 81 PHE A N 1
ATOM 657 C CA . PHE A 1 81 ? 3.905 4.034 -6.727 1 98.44 81 PHE A CA 1
ATOM 658 C C . PHE A 1 81 ? 3.592 3.684 -8.176 1 98.44 81 PHE A C 1
ATOM 660 O O . PHE A 1 81 ? 2.574 3.05 -8.462 1 98.44 81 PHE A O 1
ATOM 667 N N . GLY A 1 82 ? 4.468 4.084 -9.09 1 98.17 82 GLY A N 1
ATOM 668 C CA . GLY A 1 82 ? 4.339 3.594 -10.454 1 98.17 82 GLY A CA 1
ATOM 669 C C . GLY A 1 82 ? 4.419 2.083 -10.554 1 98.17 82 GLY A C 1
ATOM 670 O O . GLY A 1 82 ? 3.636 1.462 -11.277 1 98.17 82 GLY A O 1
ATOM 671 N N . PHE A 1 83 ? 5.345 1.509 -9.896 1 98.73 83 PHE A N 1
ATOM 672 C CA . PHE A 1 83 ? 5.474 0.061 -9.783 1 98.73 83 PHE A CA 1
ATOM 673 C C . PHE A 1 83 ? 4.188 -0.557 -9.248 1 98.73 83 PHE A C 1
ATOM 675 O O . PHE A 1 83 ? 3.656 -1.501 -9.835 1 98.73 83 PHE A O 1
ATOM 682 N N . MET A 1 84 ? 3.644 0.014 -8.189 1 98.8 84 MET A N 1
ATOM 683 C CA . MET A 1 84 ? 2.427 -0.51 -7.575 1 98.8 84 MET A CA 1
ATOM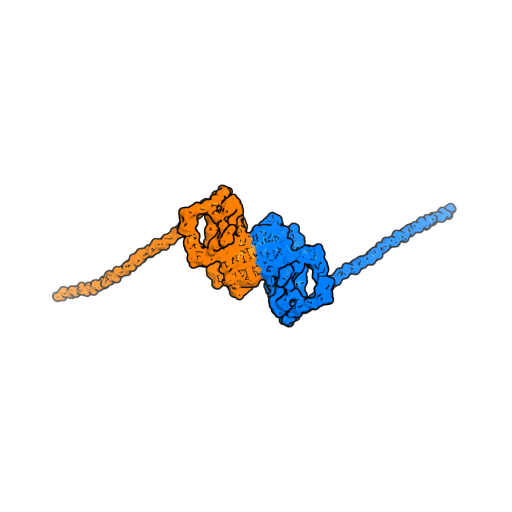 684 C C . MET A 1 84 ? 1.248 -0.418 -8.539 1 98.8 84 MET A C 1
ATOM 686 O O . MET A 1 84 ? 0.412 -1.321 -8.591 1 98.8 84 MET A O 1
ATOM 690 N N . THR A 1 85 ? 1.214 0.671 -9.302 1 98.56 85 THR A N 1
ATOM 691 C CA . THR A 1 85 ? 0.126 0.865 -10.255 1 98.56 85 THR A CA 1
ATOM 692 C C . THR A 1 85 ? 0.145 -0.222 -11.326 1 98.56 85 THR A C 1
ATOM 694 O O . THR A 1 85 ? -0.891 -0.815 -11.635 1 98.56 85 THR A O 1
ATOM 697 N N . ARG A 1 86 ? 1.277 -0.51 -11.807 1 98.42 86 ARG A N 1
ATOM 698 C CA . ARG A 1 86 ? 1.392 -1.543 -12.83 1 98.42 86 ARG A CA 1
ATOM 699 C C . ARG A 1 86 ? 1.023 -2.913 -12.27 1 98.42 86 ARG A C 1
ATOM 701 O O . ARG A 1 86 ? 0.32 -3.687 -12.922 1 98.42 86 ARG A O 1
ATOM 708 N N . VAL A 1 87 ? 1.499 -3.197 -11.131 1 98.77 87 VAL A N 1
ATOM 709 C CA . VAL A 1 87 ? 1.188 -4.476 -10.5 1 98.77 87 VAL A CA 1
ATOM 710 C C . VAL A 1 87 ? -0.311 -4.566 -10.227 1 98.77 87 VAL A C 1
ATOM 712 O O . VAL A 1 87 ? -0.924 -5.616 -10.433 1 98.77 87 VAL A O 1
ATOM 715 N N . ALA A 1 88 ? -0.91 -3.457 -9.782 1 98.78 88 ALA A N 1
ATOM 716 C CA . ALA A 1 88 ? -2.334 -3.421 -9.461 1 98.78 88 ALA A CA 1
ATOM 717 C C . ALA A 1 88 ? -3.181 -3.747 -10.688 1 98.78 88 ALA A C 1
ATOM 719 O O . ALA A 1 88 ? -4.184 -4.457 -10.587 1 98.78 88 ALA A O 1
ATOM 720 N N . LEU A 1 89 ? -2.81 -3.226 -11.81 1 97.9 89 LEU A N 1
ATOM 721 C CA . LEU A 1 89 ? -3.544 -3.483 -13.044 1 97.9 89 LEU A CA 1
ATOM 722 C C . LEU A 1 89 ? -3.527 -4.97 -13.386 1 97.9 89 LEU A C 1
ATOM 724 O O . LEU A 1 89 ? -4.561 -5.541 -13.741 1 97.9 89 LEU A O 1
ATOM 728 N N . GLN A 1 90 ? -2.416 -5.583 -13.234 1 98.02 90 GLN A N 1
ATOM 729 C CA . GLN A 1 90 ? -2.306 -7.013 -13.506 1 98.02 90 GLN A CA 1
ATOM 730 C C . GLN A 1 90 ? -3.072 -7.831 -12.47 1 98.02 90 GLN A C 1
ATOM 732 O O . GLN A 1 90 ? -3.727 -8.818 -12.812 1 98.02 90 GLN A O 1
ATOM 737 N N . ALA A 1 91 ? -2.918 -7.469 -11.208 1 97.9 91 ALA A N 1
ATOM 738 C CA . ALA A 1 91 ? -3.629 -8.138 -10.122 1 97.9 91 ALA A CA 1
ATOM 739 C C . ALA A 1 91 ? -5.132 -8.16 -10.382 1 97.9 91 ALA A C 1
ATOM 741 O O . ALA A 1 91 ? -5.787 -9.188 -10.193 1 97.9 91 ALA A O 1
ATOM 742 N N . GLU A 1 92 ? -5.623 -7.018 -10.824 1 97.12 92 GLU A N 1
ATOM 743 C CA . GLU A 1 92 ? -7.044 -6.899 -11.137 1 97.12 92 GLU A CA 1
ATOM 744 C C . GLU A 1 92 ? -7.429 -7.796 -12.31 1 97.12 92 GLU A C 1
ATOM 746 O O . GLU A 1 92 ? -8.462 -8.466 -12.273 1 97.12 92 GLU A O 1
ATOM 751 N N . LYS A 1 93 ? -6.617 -7.819 -13.305 1 96.05 93 LYS A N 1
ATOM 752 C CA . LYS A 1 93 ? -6.852 -8.644 -14.486 1 96.05 93 LYS A CA 1
ATOM 753 C C . LYS A 1 93 ? -6.888 -10.126 -14.124 1 96.05 93 LYS A C 1
ATOM 755 O O . LYS A 1 93 ? -7.696 -10.883 -14.665 1 96.05 93 LYS A O 1
ATOM 760 N N . LEU A 1 94 ? -6.067 -10.497 -13.239 1 94.29 94 LEU A N 1
ATOM 761 C CA . LEU A 1 94 ? -5.935 -11.899 -12.859 1 94.29 94 LEU A CA 1
ATOM 762 C C . LEU A 1 94 ? -6.883 -12.243 -11.714 1 94.29 94 LEU A C 1
ATOM 764 O O . LEU A 1 94 ? -6.972 -13.403 -11.304 1 94.29 94 LEU A O 1
ATOM 768 N N . ASP A 1 95 ? -7.49 -11.2 -11.16 1 95.44 95 ASP A N 1
ATOM 769 C CA . ASP A 1 95 ? -8.312 -11.338 -9.962 1 95.44 95 ASP A CA 1
ATOM 770 C C . ASP A 1 95 ? -7.534 -12.019 -8.838 1 95.44 95 ASP A C 1
ATOM 772 O O . ASP A 1 95 ? -8.019 -12.977 -8.231 1 95.44 95 ASP A O 1
ATOM 776 N N . HIS A 1 96 ? -6.374 -11.65 -8.643 1 97.71 96 HIS A N 1
ATOM 777 C CA . HIS A 1 96 ? -5.451 -12.115 -7.614 1 97.71 96 HIS A CA 1
ATOM 778 C C . HIS A 1 96 ? -4.623 -10.963 -7.055 1 97.71 96 HIS A C 1
ATOM 780 O O . HIS A 1 96 ? -3.727 -10.451 -7.73 1 97.71 96 HIS A O 1
ATOM 786 N N . HIS A 1 97 ? -4.965 -10.592 -5.9 1 98.38 97 HIS A N 1
ATOM 787 C CA . HIS A 1 97 ? -4.468 -9.327 -5.372 1 98.38 97 HIS A CA 1
ATOM 788 C C . HIS A 1 97 ? -3.404 -9.555 -4.304 1 98.38 97 HIS A C 1
ATOM 790 O O . HIS A 1 97 ? -3.533 -10.461 -3.477 1 98.38 97 HIS A O 1
ATOM 796 N N . PRO A 1 98 ? -2.392 -8.744 -4.27 1 98.59 98 PRO A N 1
ATOM 797 C CA . PRO A 1 98 ? -1.359 -8.825 -3.235 1 98.59 98 PRO A CA 1
ATOM 798 C C . PRO A 1 98 ? -1.816 -8.243 -1.899 1 98.59 98 PRO A C 1
ATOM 800 O O . PRO A 1 98 ? -2.825 -7.536 -1.842 1 98.59 98 PRO A O 1
ATOM 803 N N . GLU A 1 99 ? -1.162 -8.638 -0.877 1 98.43 99 GLU A N 1
ATOM 804 C CA . GLU A 1 99 ? -1.037 -7.889 0.37 1 98.43 99 GLU A CA 1
ATOM 805 C C . GLU A 1 99 ? 0.235 -7.045 0.381 1 98.43 99 GLU A C 1
ATOM 807 O O . GLU A 1 99 ? 1.34 -7.577 0.259 1 98.43 99 GLU A O 1
ATOM 812 N N . TRP A 1 100 ? 0.069 -5.722 0.548 1 98.54 100 TRP A N 1
ATOM 813 C CA . TRP A 1 100 ? 1.321 -4.99 0.391 1 98.54 100 TRP A CA 1
ATOM 814 C C . TRP A 1 100 ? 1.342 -3.75 1.278 1 98.54 100 TRP A C 1
ATOM 816 O O . TRP A 1 100 ? 0.288 -3.24 1.668 1 98.54 100 TRP A O 1
ATOM 826 N N . PHE A 1 101 ? 2.491 -3.445 1.693 1 98.64 101 PHE A N 1
ATOM 827 C CA . PHE A 1 101 ? 2.848 -2.32 2.549 1 98.64 101 PHE A CA 1
ATOM 828 C C . PHE A 1 101 ? 3.833 -1.395 1.844 1 98.64 101 PHE A C 1
ATOM 830 O O . PHE A 1 101 ? 4.782 -1.859 1.209 1 98.64 101 PHE A O 1
ATOM 837 N N . ASN A 1 102 ? 3.528 -0.071 1.893 1 98.75 102 ASN A N 1
ATOM 838 C CA . ASN A 1 102 ? 4.368 0.92 1.23 1 98.75 102 ASN A CA 1
ATOM 839 C C . ASN A 1 102 ? 4.678 2.098 2.15 1 98.75 102 ASN A C 1
ATOM 841 O O . ASN A 1 102 ? 3.779 2.639 2.797 1 98.75 102 ASN A O 1
ATOM 845 N N . VAL A 1 103 ? 5.923 2.456 2.276 1 97.97 103 VAL A N 1
ATOM 846 C CA . VAL A 1 103 ? 6.43 3.673 2.902 1 97.97 103 VAL A CA 1
ATOM 847 C C . VAL A 1 103 ? 7.414 4.367 1.962 1 97.97 103 VAL A C 1
ATOM 849 O O . VAL A 1 103 ? 8.514 3.864 1.724 1 97.97 103 VAL A O 1
ATOM 852 N N . TYR A 1 104 ? 7 5.485 1.47 1 97.34 104 TYR A N 1
ATOM 853 C CA . TYR A 1 104 ? 7.793 6.266 0.527 1 97.34 104 TYR A CA 1
ATOM 854 C C . TYR A 1 104 ? 8.266 5.401 -0.635 1 97.34 104 TYR A C 1
ATOM 856 O O . TYR A 1 104 ? 7.461 4.972 -1.466 1 97.34 104 TYR A O 1
ATOM 864 N N . ASN A 1 105 ? 9.503 5.007 -0.663 1 98.18 105 ASN A N 1
ATOM 865 C CA . ASN A 1 105 ? 10.051 4.355 -1.848 1 98.18 105 ASN A CA 1
ATOM 866 C C . ASN A 1 105 ? 10.221 2.854 -1.633 1 98.18 105 ASN A C 1
ATOM 868 O O . ASN A 1 105 ? 10.891 2.182 -2.42 1 98.18 105 ASN A O 1
ATOM 872 N N . LYS A 1 106 ? 9.657 2.311 -0.551 1 98.55 106 LYS A N 1
ATOM 873 C CA . LYS A 1 106 ? 9.742 0.894 -0.213 1 98.55 106 LYS A CA 1
ATOM 874 C C . LYS A 1 106 ? 8.384 0.212 -0.354 1 98.55 106 LYS A C 1
ATOM 876 O O . LYS A 1 106 ? 7.364 0.752 0.081 1 98.55 106 LYS A O 1
ATOM 881 N N . VAL A 1 107 ? 8.389 -0.956 -0.966 1 98.86 107 VAL A N 1
ATOM 882 C CA . VAL A 1 107 ? 7.165 -1.734 -1.121 1 98.86 107 VAL A CA 1
ATOM 883 C C . VAL A 1 107 ? 7.401 -3.169 -0.655 1 98.86 107 VAL A C 1
ATOM 885 O O . VAL A 1 107 ? 8.329 -3.835 -1.121 1 98.86 107 VAL A O 1
ATOM 888 N N . HIS A 1 108 ? 6.64 -3.633 0.277 1 98.8 108 HIS A N 1
ATOM 889 C CA . HIS A 1 108 ? 6.61 -5.016 0.738 1 98.8 108 HIS A CA 1
ATOM 890 C C . HIS A 1 108 ? 5.414 -5.764 0.158 1 98.8 108 HIS A C 1
ATOM 892 O O . HIS A 1 108 ? 4.273 -5.315 0.288 1 98.8 108 HIS A O 1
ATOM 898 N N . ILE A 1 109 ? 5.685 -6.887 -0.435 1 98.91 109 ILE A N 1
ATOM 899 C CA . ILE A 1 109 ? 4.593 -7.632 -1.052 1 98.91 109 ILE A CA 1
ATOM 900 C C . ILE A 1 109 ? 4.545 -9.047 -0.481 1 98.91 109 ILE A C 1
ATOM 902 O O . ILE A 1 109 ? 5.575 -9.719 -0.384 1 98.91 109 ILE A O 1
ATOM 906 N N . THR A 1 110 ? 3.432 -9.453 -0.091 1 98.82 110 THR A N 1
ATOM 907 C CA . THR A 1 110 ? 3.141 -10.829 0.299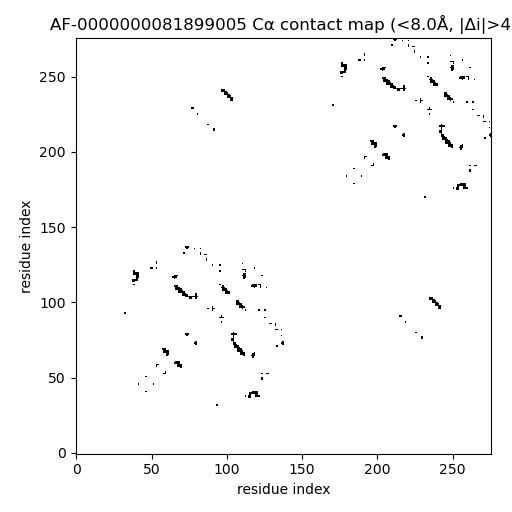 1 98.82 110 THR A CA 1
ATOM 908 C C . THR A 1 110 ? 2.082 -11.437 -0.616 1 98.82 110 THR A C 1
ATOM 910 O O . THR A 1 110 ? 1.067 -10.801 -0.908 1 98.82 110 THR A O 1
ATOM 913 N N . LEU A 1 111 ? 2.368 -12.646 -1.092 1 98.67 111 LEU A N 1
ATOM 914 C CA . LEU A 1 111 ? 1.437 -13.35 -1.966 1 98.67 111 LEU A CA 1
ATOM 915 C C . LEU A 1 111 ? 1.031 -14.69 -1.362 1 98.67 111 LEU A C 1
ATOM 917 O O . LEU A 1 111 ? 1.88 -15.435 -0.868 1 98.67 111 LEU A O 1
ATOM 921 N N . SER A 1 112 ? -0.174 -14.917 -1.351 1 98.29 112 SER A N 1
ATOM 922 C CA . SER A 1 112 ? -0.818 -16.17 -0.968 1 98.29 112 SER A CA 1
ATOM 923 C C . SER A 1 112 ? -2.222 -16.271 -1.555 1 98.29 112 SER A C 1
ATOM 925 O O . SER A 1 112 ? -2.839 -15.254 -1.88 1 98.29 112 SER A O 1
ATOM 927 N N . THR A 1 113 ? -2.694 -17.423 -1.682 1 97.08 113 THR A N 1
ATOM 928 C CA . THR A 1 113 ? -4.038 -17.635 -2.207 1 97.08 113 THR A CA 1
ATOM 929 C C . THR A 1 113 ? -5.004 -18.01 -1.087 1 97.08 113 THR A C 1
ATOM 931 O O . THR A 1 113 ? -4.871 -19.072 -0.475 1 97.08 113 THR A O 1
ATOM 934 N N . HIS A 1 114 ? -5.982 -17.172 -0.876 1 92.4 114 HIS A N 1
ATOM 935 C CA . HIS A 1 114 ? -6.928 -17.335 0.223 1 92.4 114 HIS A CA 1
ATOM 936 C C . HIS A 1 114 ? -7.748 -18.61 0.059 1 92.4 114 HIS A C 1
ATOM 938 O O . HIS A 1 114 ? -7.958 -19.347 1.025 1 92.4 114 HIS A O 1
ATOM 944 N N . GLU A 1 115 ? -8.099 -18.9 -1.154 1 91.1 115 GLU A N 1
ATOM 945 C CA . GLU A 1 115 ? -9.025 -19.997 -1.416 1 91.1 115 GLU A CA 1
ATOM 946 C C . GLU A 1 115 ? -8.392 -21.346 -1.084 1 91.1 115 GLU A C 1
ATOM 948 O O . GLU A 1 115 ? -9.096 -22.308 -0.769 1 91.1 115 GLU A O 1
ATOM 953 N N . CYS A 1 116 ? -7.148 -21.479 -1.165 1 91.87 116 CYS A N 1
ATOM 954 C CA . CYS A 1 116 ? -6.495 -22.748 -0.865 1 91.87 116 CYS A CA 1
ATOM 955 C C . CYS A 1 116 ? -5.645 -22.639 0.395 1 91.87 116 CYS A C 1
ATOM 957 O O . CYS A 1 116 ? -4.929 -23.578 0.749 1 91.87 116 CYS A O 1
ATOM 959 N N . THR A 1 117 ? -5.687 -21.494 1.078 1 92.56 117 THR A N 1
ATOM 960 C CA . THR A 1 117 ? -4.971 -21.213 2.317 1 92.56 117 THR A CA 1
ATOM 961 C C . THR A 1 117 ? -3.487 -21.538 2.169 1 92.56 117 THR A C 1
ATOM 963 O O . THR A 1 117 ? -2.912 -22.236 3.007 1 92.56 117 THR A O 1
ATOM 966 N N . GLY A 1 118 ? -2.928 -21.079 1.096 1 97.24 118 GLY A N 1
ATOM 967 C CA . GLY A 1 118 ? -1.534 -21.359 0.793 1 97.24 118 GLY A CA 1
ATOM 968 C C . GLY A 1 118 ? -1.105 -20.847 -0.569 1 97.24 118 GLY A C 1
ATOM 969 O O . GLY A 1 118 ? -1.745 -19.957 -1.133 1 97.24 118 GLY A O 1
ATOM 970 N N . LEU A 1 119 ? -0.001 -21.433 -1.01 1 98.11 119 LEU A N 1
ATOM 971 C CA . LEU A 1 119 ? 0.565 -20.992 -2.28 1 98.11 119 LEU A CA 1
ATOM 972 C C . LEU A 1 119 ? -0.055 -21.756 -3.445 1 98.11 119 LEU A C 1
ATOM 974 O O . LEU A 1 119 ? -0.264 -22.968 -3.358 1 98.11 119 LEU A O 1
ATOM 978 N N .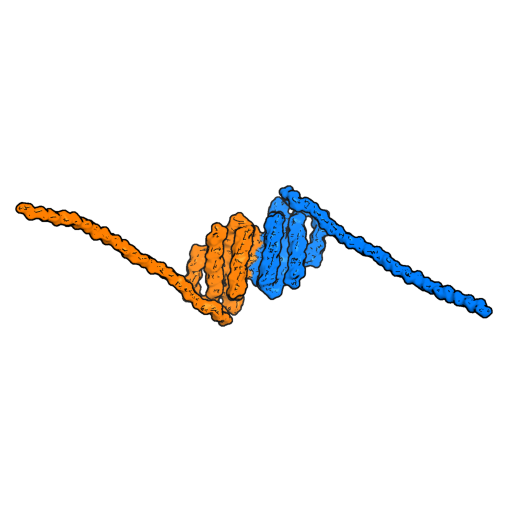 SER A 1 120 ? -0.377 -21.031 -4.476 1 97.72 120 SER A N 1
ATOM 979 C CA . SER A 1 120 ? -0.848 -21.602 -5.733 1 97.72 120 SER A CA 1
ATOM 980 C C . SER A 1 120 ? -0.026 -21.095 -6.913 1 97.72 120 SER A C 1
ATOM 982 O O . SER A 1 120 ? 0.859 -20.253 -6.744 1 97.72 120 SER A O 1
ATOM 984 N N . GLU A 1 121 ? -0.317 -21.59 -8.05 1 96.35 121 GLU A N 1
ATOM 985 C CA . GLU A 1 121 ? 0.365 -21.134 -9.257 1 96.35 121 GLU A CA 1
ATOM 986 C C . GLU A 1 121 ? 0.102 -19.653 -9.514 1 96.35 121 GLU A C 1
ATOM 988 O O . GLU A 1 121 ? 0.927 -18.967 -10.122 1 96.35 121 GLU A O 1
ATOM 993 N N . ARG A 1 122 ? -1.059 -19.152 -9.019 1 97.38 122 ARG A N 1
ATOM 994 C CA . ARG A 1 122 ? -1.373 -17.737 -9.189 1 97.38 122 ARG A CA 1
ATOM 995 C C . ARG A 1 122 ? -0.339 -16.859 -8.492 1 97.38 122 ARG A C 1
ATOM 997 O O . ARG A 1 122 ? 0.013 -15.789 -8.993 1 97.38 122 ARG A O 1
ATOM 1004 N N . ASP A 1 123 ? 0.113 -17.328 -7.388 1 98.34 123 ASP A N 1
ATOM 1005 C CA . ASP A 1 123 ? 1.12 -16.587 -6.636 1 98.34 123 ASP A CA 1
ATOM 1006 C C . ASP A 1 123 ? 2.453 -16.56 -7.381 1 98.34 123 ASP A C 1
ATOM 1008 O O . ASP A 1 123 ? 3.12 -15.525 -7.434 1 98.34 123 ASP A O 1
ATOM 1012 N N . ILE A 1 124 ? 2.786 -17.718 -7.978 1 98.04 124 ILE A N 1
ATOM 1013 C CA . ILE A 1 124 ? 4.032 -17.836 -8.728 1 98.04 124 ILE A CA 1
ATOM 1014 C C . ILE A 1 124 ? 3.982 -16.933 -9.958 1 98.04 124 ILE A C 1
ATOM 1016 O O . ILE A 1 124 ? 4.929 -16.191 -10.23 1 98.04 124 ILE A O 1
ATOM 1020 N N . ASN A 1 125 ? 2.899 -16.952 -10.625 1 97.16 125 ASN A N 1
ATOM 1021 C CA . ASN A 1 125 ? 2.724 -16.145 -11.828 1 97.16 125 ASN A CA 1
ATOM 1022 C C . ASN A 1 125 ? 2.761 -14.653 -11.511 1 97.16 125 ASN A C 1
ATOM 1024 O O . ASN A 1 125 ? 3.422 -13.882 -12.21 1 97.16 125 ASN A O 1
ATOM 1028 N N . LEU A 1 126 ? 2.053 -14.253 -10.458 1 98.42 126 LEU A N 1
ATOM 1029 C CA . LEU A 1 126 ? 2.044 -12.838 -10.101 1 98.42 126 LEU A CA 1
ATOM 1030 C C . LEU A 1 126 ? 3.425 -12.385 -9.64 1 98.42 126 LEU A C 1
ATOM 1032 O O . LEU A 1 126 ? 3.87 -11.288 -9.984 1 98.42 126 LEU A O 1
ATOM 1036 N N . ALA A 1 127 ? 4.084 -13.214 -8.932 1 98.71 127 ALA A N 1
ATOM 1037 C CA . ALA A 1 127 ? 5.44 -12.891 -8.496 1 98.71 127 ALA A CA 1
ATOM 1038 C C . ALA A 1 127 ? 6.365 -12.678 -9.691 1 98.71 127 ALA A C 1
ATOM 1040 O O . ALA A 1 127 ? 7.174 -11.747 -9.7 1 98.71 127 ALA A O 1
ATOM 1041 N N . SER A 1 128 ? 6.234 -13.57 -10.657 1 98.02 128 SER A N 1
ATOM 1042 C CA . SER A 1 128 ? 7.056 -13.451 -11.857 1 98.02 128 SER A CA 1
ATOM 1043 C C . SER A 1 128 ? 6.783 -12.141 -12.588 1 98.02 128 SER A C 1
ATOM 1045 O O . SER A 1 128 ? 7.712 -11.475 -13.048 1 98.02 128 SER A O 1
ATOM 1047 N N . PHE A 1 129 ? 5.57 -11.8 -12.662 1 98.54 129 PHE A N 1
ATOM 1048 C CA . PHE A 1 129 ? 5.215 -10.533 -13.289 1 98.54 129 PHE A CA 1
ATOM 1049 C C . PHE A 1 129 ? 5.79 -9.36 -12.503 1 98.54 129 PHE A C 1
ATOM 1051 O O . PHE A 1 129 ? 6.327 -8.417 -13.088 1 98.54 129 PHE A O 1
ATOM 1058 N N . ILE A 1 130 ? 5.65 -9.384 -11.196 1 98.74 130 ILE A N 1
ATOM 1059 C CA . ILE A 1 130 ? 6.147 -8.331 -10.317 1 98.74 130 ILE A CA 1
ATOM 1060 C C . ILE A 1 130 ? 7.645 -8.137 -10.542 1 98.74 130 ILE A C 1
ATOM 1062 O O . ILE A 1 130 ? 8.129 -7.004 -10.593 1 98.74 130 ILE A O 1
ATOM 1066 N N . GLU A 1 131 ? 8.329 -9.227 -10.737 1 98.48 131 GLU A N 1
ATOM 1067 C CA . GLU A 1 131 ? 9.761 -9.151 -11.009 1 98.48 131 GLU A CA 1
ATOM 1068 C C . GLU A 1 131 ? 10.036 -8.422 -12.322 1 98.48 131 GLU A C 1
ATOM 1070 O O . GLU A 1 131 ? 10.975 -7.63 -12.413 1 98.48 131 GLU A O 1
ATOM 1075 N N . GLN A 1 132 ? 9.307 -8.703 -13.292 1 97.75 132 GLN A N 1
ATOM 1076 C CA . GLN A 1 132 ? 9.474 -8.047 -14.585 1 97.75 132 GLN A CA 1
ATOM 1077 C C . GLN A 1 132 ? 9.238 -6.544 -14.473 1 97.75 132 GLN A C 1
ATOM 1079 O O . GLN A 1 132 ? 9.992 -5.748 -15.037 1 97.75 132 GLN A O 1
ATOM 1084 N N . VAL A 1 133 ? 8.203 -6.18 -13.753 1 98.28 133 VAL A N 1
ATOM 1085 C CA . VAL A 1 133 ? 7.874 -4.768 -13.589 1 98.28 133 VAL A CA 1
ATOM 1086 C C . VAL A 1 133 ? 8.984 -4.066 -12.809 1 98.28 133 VAL A C 1
ATOM 1088 O O . VAL A 1 133 ? 9.411 -2.969 -13.176 1 98.28 133 VAL A O 1
ATOM 1091 N N . ALA A 1 134 ? 9.399 -4.671 -11.71 1 97.8 134 ALA A N 1
ATOM 1092 C CA . ALA A 1 134 ? 10.449 -4.083 -10.883 1 97.8 134 ALA A CA 1
ATOM 1093 C C . AL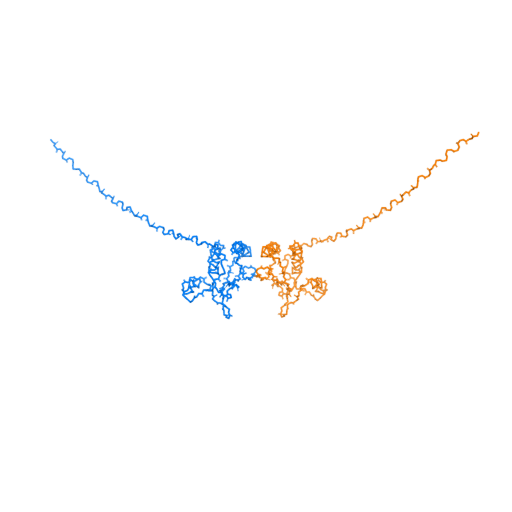A A 1 134 ? 11.72 -3.847 -11.694 1 97.8 134 ALA A C 1
ATOM 1095 O O . ALA A 1 134 ? 12.377 -2.814 -11.544 1 97.8 134 ALA A O 1
ATOM 1096 N N . ALA A 1 135 ? 12.037 -4.796 -12.536 1 94.93 135 ALA A N 1
ATOM 1097 C CA . ALA A 1 135 ? 13.241 -4.706 -13.358 1 94.93 135 ALA A CA 1
ATOM 1098 C C . ALA A 1 135 ? 13.155 -3.532 -14.33 1 94.93 135 ALA A C 1
ATOM 1100 O O . ALA A 1 135 ? 14.172 -2.921 -14.667 1 94.93 135 ALA A O 1
ATOM 1101 N N . SER A 1 136 ? 11.998 -3.21 -14.679 1 93.06 136 SER A N 1
ATOM 1102 C CA . SER A 1 136 ? 11.807 -2.142 -15.656 1 93.06 136 SER A CA 1
ATOM 1103 C C . SER A 1 136 ? 11.863 -0.77 -14.993 1 93.06 136 SER A C 1
ATOM 1105 O O . SER A 1 136 ? 11.998 0.249 -15.674 1 93.06 136 SER A O 1
ATOM 1107 N N . LEU A 1 137 ? 11.665 -0.635 -13.677 1 88.03 137 LEU A N 1
ATOM 1108 C CA . LEU A 1 137 ? 11.563 0.647 -12.99 1 88.03 137 LEU A CA 1
ATOM 1109 C C . LEU A 1 137 ? 12.764 0.873 -12.078 1 88.03 137 LEU A C 1
ATOM 1111 O O . LEU A 1 137 ? 12.94 1.966 -11.535 1 88.03 137 LEU A O 1
ATOM 1115 N N . SER A 1 138 ? 13.543 -0.147 -11.729 1 73.02 138 SER A N 1
ATOM 1116 C CA . SER A 1 138 ? 14.683 0.012 -10.833 1 73.02 138 SER A CA 1
ATOM 1117 C C . SER A 1 138 ? 15.816 0.777 -11.51 1 73.02 138 SER A C 1
ATOM 1119 O O . SER A 1 138 ? 15.948 0.744 -12.736 1 73.02 138 SER A O 1
ATOM 1121 N N . MET B 1 1 ? -74.202 62.499 -10.837 1 28.49 1 MET B N 1
ATOM 1122 C CA . MET B 1 1 ? -73.97 61.297 -10.041 1 28.49 1 MET B CA 1
ATOM 1123 C C . MET B 1 1 ? -72.706 60.577 -10.498 1 28.49 1 MET B C 1
ATOM 1125 O O . MET B 1 1 ? -72.594 60.189 -11.662 1 28.49 1 MET B O 1
ATOM 1129 N N . THR B 1 2 ? -71.507 60.957 -9.856 1 26.19 2 THR B N 1
ATOM 1130 C CA . THR B 1 2 ? -70.053 60.957 -9.967 1 26.19 2 THR B CA 1
ATOM 1131 C C . THR B 1 2 ? -69.498 59.545 -9.805 1 26.19 2 THR B C 1
ATOM 1133 O O . THR B 1 2 ? -69.865 58.832 -8.869 1 26.19 2 THR B O 1
ATOM 1136 N N . CYS B 1 3 ? -69.308 58.836 -10.911 1 26.96 3 CYS B N 1
ATOM 1137 C CA . CYS B 1 3 ? -68.837 57.487 -11.201 1 26.96 3 CYS B CA 1
ATOM 1138 C C . CYS B 1 3 ? -67.516 57.207 -10.494 1 26.96 3 CYS B C 1
ATOM 1140 O O . CYS B 1 3 ? -66.487 57.792 -10.836 1 26.96 3 CYS B O 1
ATOM 1142 N N . ASN B 1 4 ? -67.491 57.118 -9.097 1 24.48 4 ASN B N 1
ATOM 1143 C CA . ASN B 1 4 ? -66.39 56.92 -8.16 1 24.48 4 ASN B CA 1
ATOM 1144 C C . ASN B 1 4 ? -65.645 55.617 -8.437 1 24.48 4 ASN B C 1
ATOM 1146 O O . ASN B 1 4 ? -66.224 54.534 -8.343 1 24.48 4 ASN B O 1
ATOM 1150 N N . SER B 1 5 ? -64.673 55.621 -9.394 1 28.37 5 SER B N 1
ATOM 1151 C CA . SER B 1 5 ? -63.75 54.619 -9.915 1 28.37 5 SER B CA 1
ATOM 1152 C C . SER B 1 5 ? -62.945 53.972 -8.793 1 28.37 5 SER B C 1
ATOM 1154 O O . SER B 1 5 ? -62.126 54.632 -8.15 1 28.37 5 SER B O 1
ATOM 1156 N N . THR B 1 6 ? -63.621 53.194 -7.906 1 28.44 6 THR B N 1
ATOM 1157 C CA . THR B 1 6 ? -63.078 52.511 -6.737 1 28.44 6 THR B CA 1
ATOM 1158 C C . THR B 1 6 ? -61.952 51.563 -7.139 1 28.44 6 THR B C 1
ATOM 1160 O O . THR B 1 6 ? -62.193 50.546 -7.794 1 28.44 6 THR B O 1
ATOM 1163 N N . THR B 1 7 ? -60.824 52.1 -7.673 1 29.03 7 THR B N 1
ATOM 1164 C CA . THR B 1 7 ? -59.671 51.341 -8.145 1 29.03 7 THR B CA 1
ATOM 1165 C C . THR B 1 7 ? -59.153 50.41 -7.052 1 29.03 7 THR B C 1
ATOM 1167 O O . THR B 1 7 ? -59.054 50.804 -5.889 1 29.03 7 THR B O 1
ATOM 1170 N N . HIS B 1 8 ? -59.517 49.093 -7.153 1 30.09 8 HIS B N 1
ATOM 1171 C CA . HIS B 1 8 ? -59.17 47.88 -6.42 1 30.09 8 HIS B CA 1
ATOM 1172 C C . HIS B 1 8 ? -57.67 47.806 -6.156 1 30.09 8 HIS B C 1
ATOM 1174 O O . HIS B 1 8 ? -56.865 48.098 -7.043 1 30.09 8 HIS B O 1
ATOM 1180 N N . GLY B 1 9 ? -57.178 48.081 -4.894 1 26.42 9 GLY B N 1
ATOM 1181 C CA . GLY B 1 9 ? -55.927 48.111 -4.155 1 26.42 9 GLY B CA 1
ATOM 1182 C C . GLY B 1 9 ? -55.137 46.82 -4.267 1 26.42 9 GLY B C 1
ATOM 1183 O O . GLY B 1 9 ? -55.651 45.743 -3.955 1 26.42 9 GLY B O 1
ATOM 1184 N N . LEU B 1 10 ? -54.363 46.565 -5.37 1 33.36 10 LEU B N 1
ATOM 1185 C CA . LEU B 1 10 ? -53.507 45.402 -5.575 1 33.36 10 LEU B CA 1
ATOM 1186 C C . LEU B 1 10 ? -52.606 45.171 -4.367 1 33.36 10 LEU B C 1
ATOM 1188 O O . LEU B 1 10 ? -52.037 46.119 -3.821 1 33.36 10 LEU B O 1
ATOM 1192 N N . PRO B 1 11 ? -52.889 44.134 -3.506 1 29.16 11 PRO B N 1
ATOM 1193 C CA . PRO B 1 11 ? -52.1 43.783 -2.323 1 29.16 11 PRO B CA 1
ATOM 1194 C C . PRO B 1 11 ? -50.612 43.627 -2.631 1 29.16 11 PRO B C 1
ATOM 1196 O O . PRO B 1 11 ? -50.242 43.319 -3.767 1 29.16 11 PRO B O 1
ATOM 1199 N N . HIS B 1 12 ? -49.634 44.47 -2.042 1 31.01 12 HIS B N 1
ATOM 1200 C CA . HIS B 1 12 ? -48.182 44.548 -1.926 1 31.01 12 HIS B CA 1
ATOM 1201 C C . HIS B 1 12 ? -47.596 43.225 -1.444 1 31.01 12 HIS B C 1
ATOM 1203 O O . HIS B 1 12 ? -47.797 42.836 -0.291 1 31.01 12 HIS B O 1
ATOM 1209 N N . PHE B 1 13 ? -47.681 42.077 -2.271 1 31.09 13 PHE B N 1
ATOM 1210 C CA . PHE B 1 13 ? -47.003 40.846 -1.884 1 31.09 13 PHE B CA 1
ATOM 1211 C C . PHE B 1 13 ? -45.561 41.127 -1.477 1 31.09 13 PHE B C 1
ATOM 1213 O O . PHE B 1 13 ? -44.785 41.677 -2.261 1 31.09 13 PHE B O 1
ATOM 1220 N N . PHE B 1 14 ? -45.252 41.452 -0.157 1 29.08 14 PHE B N 1
ATOM 1221 C CA . PHE B 1 14 ? -43.953 41.623 0.483 1 29.08 14 PHE B CA 1
ATOM 1222 C C . PHE B 1 14 ? -43.056 40.42 0.214 1 29.08 14 PHE B C 1
ATOM 1224 O O . PHE B 1 14 ? -43.286 39.335 0.75 1 29.08 14 PHE B O 1
ATOM 1231 N N . VAL B 1 15 ? -42.721 40.114 -1.094 1 30.3 15 VAL B N 1
ATOM 1232 C CA . VAL B 1 15 ? -41.716 39.076 -1.299 1 30.3 15 VAL B CA 1
ATOM 1233 C C . VAL B 1 15 ? -40.528 39.316 -0.371 1 30.3 15 VAL B C 1
ATOM 1235 O O . VAL B 1 15 ? -39.838 40.331 -0.486 1 30.3 15 VAL B O 1
ATOM 1238 N N . TYR B 1 16 ? -40.641 38.88 0.931 1 27.34 16 TYR B N 1
ATOM 1239 C CA . TYR B 1 16 ? -39.516 38.803 1.857 1 27.34 16 TYR B CA 1
ATOM 1240 C C . TYR B 1 16 ? -38.281 38.233 1.168 1 27.34 16 TYR B C 1
ATOM 1242 O O . TYR B 1 16 ? -38.318 37.123 0.632 1 27.34 16 TYR B O 1
ATOM 1250 N N . LEU B 1 17 ? -37.516 39.086 0.42 1 32.42 17 LEU B N 1
ATOM 1251 C CA . LEU B 1 17 ? -36.164 38.825 -0.062 1 32.42 17 LEU B CA 1
ATOM 1252 C C . LEU B 1 17 ? -35.32 38.161 1.021 1 32.42 17 LEU B C 1
ATOM 1254 O O . LEU B 1 17 ? -35.018 38.78 2.044 1 32.42 17 LEU B O 1
ATOM 1258 N N . LEU B 1 18 ? -35.731 36.853 1.335 1 34.31 18 LEU B N 1
ATOM 1259 C CA . LEU B 1 18 ? -34.793 36.112 2.171 1 34.31 18 LEU B CA 1
ATOM 1260 C C . LEU B 1 18 ? -33.355 36.361 1.726 1 34.31 18 LEU B C 1
ATOM 1262 O O . LEU B 1 18 ? -33.055 36.319 0.531 1 34.31 18 LEU B O 1
ATOM 1266 N N . SER B 1 19 ? -32.686 37.263 2.451 1 31.61 19 SER B N 1
ATOM 1267 C CA . SER B 1 19 ? -31.257 37.546 2.359 1 31.61 19 SER B CA 1
ATOM 1268 C C . SER B 1 19 ? -30.443 36.259 2.265 1 31.61 19 SER B C 1
ATOM 1270 O O . SER B 1 19 ? -30.738 35.28 2.954 1 31.61 19 SER B O 1
ATOM 1272 N N . PRO B 1 20 ? -29.929 36 1.029 1 34.18 20 PRO B N 1
ATOM 1273 C CA . PRO B 1 20 ? -28.996 34.883 0.86 1 34.18 20 PRO B CA 1
ATOM 1274 C C . PRO B 1 20 ? -28.042 34.728 2.042 1 34.18 20 PRO B C 1
ATOM 1276 O O . PRO B 1 20 ? -27.706 35.714 2.703 1 34.18 20 PRO B O 1
ATOM 1279 N N . THR B 1 21 ? -28.235 33.68 2.896 1 33.37 21 THR B N 1
ATOM 1280 C CA . THR B 1 21 ? -27.275 33.13 3.847 1 33.37 21 THR B CA 1
ATOM 1281 C C . THR B 1 21 ? -25.854 33.228 3.299 1 33.37 21 THR B C 1
ATOM 1283 O O . THR B 1 21 ? -25.622 32.982 2.114 1 33.37 21 THR B O 1
ATOM 1286 N N . SER B 1 22 ? -25.078 34.155 3.899 1 27.36 22 SER B N 1
ATOM 1287 C CA . SER B 1 22 ? -23.632 34.314 3.788 1 27.36 22 SER B CA 1
ATOM 1288 C C . SER B 1 22 ? -22.927 32.962 3.76 1 27.36 22 SER B C 1
ATOM 1290 O O . SER B 1 22 ? -22.978 32.21 4.735 1 27.36 22 SER B O 1
ATOM 1292 N N . ALA B 1 23 ? -23.067 32.176 2.657 1 32.78 23 ALA B N 1
ATOM 1293 C CA . ALA B 1 23 ? -22.115 31.085 2.468 1 32.78 23 ALA B CA 1
ATOM 1294 C C . ALA B 1 23 ? -20.735 31.462 3 1 32.78 23 ALA B C 1
ATOM 1296 O O . ALA B 1 23 ? -20.082 32.362 2.467 1 32.78 23 ALA B O 1
ATOM 1297 N N . MET B 1 24 ? -20.595 31.416 4.319 1 30.4 24 MET B N 1
ATOM 1298 C CA . MET B 1 24 ? -19.227 31.422 4.829 1 30.4 24 MET B CA 1
ATOM 1299 C C . MET B 1 24 ? -18.308 30.598 3.934 1 30.4 24 MET B C 1
ATOM 1301 O O . MET B 1 24 ? -18.438 29.374 3.863 1 30.4 24 MET B O 1
ATOM 1305 N N . LEU B 1 25 ? -18.095 31.051 2.824 1 32.49 25 LEU B N 1
ATOM 1306 C CA . LEU B 1 25 ? -16.932 30.511 2.128 1 32.49 25 LEU B CA 1
ATOM 1307 C C . LEU B 1 25 ? -15.747 30.37 3.077 1 32.49 25 LEU B C 1
ATOM 1309 O O . LEU B 1 25 ? -15.211 31.37 3.56 1 32.49 25 LEU B O 1
ATOM 1313 N N . ILE B 1 26 ? -15.864 29.443 3.954 1 34.58 26 ILE B N 1
ATOM 1314 C CA . ILE B 1 26 ? -14.584 29.156 4.592 1 34.58 26 ILE B CA 1
ATOM 1315 C C . ILE B 1 26 ? -13.459 29.258 3.564 1 34.58 26 ILE B C 1
ATOM 1317 O O . ILE B 1 26 ? -13.393 28.461 2.625 1 34.58 26 ILE B O 1
ATOM 1321 N N . TRP B 1 27 ? -13.211 30.478 3.083 1 32.27 27 TRP B N 1
ATOM 1322 C CA . TRP B 1 27 ? -11.903 30.747 2.496 1 32.27 27 TRP B CA 1
ATOM 1323 C C . TRP B 1 27 ? -10.818 29.922 3.18 1 32.27 27 TRP B C 1
ATOM 1325 O O . TRP B 1 27 ? -10.565 30.087 4.376 1 32.27 27 TRP B O 1
ATOM 1335 N N . PHE B 1 28 ? -10.76 28.61 2.896 1 34.45 28 PHE B N 1
ATOM 1336 C CA . PHE B 1 28 ? -9.464 27.977 3.109 1 34.45 28 PHE B CA 1
ATOM 1337 C C . PHE B 1 28 ? -8.33 28.929 2.745 1 34.45 28 PHE B C 1
ATOM 1339 O O . PHE B 1 28 ? -8.152 29.271 1.574 1 34.45 28 PHE B O 1
ATOM 1346 N N . SER B 1 29 ? -8.092 29.995 3.568 1 31.84 29 SER B N 1
ATOM 1347 C CA . SER B 1 29 ? -6.822 30.707 3.461 1 31.84 29 SER B CA 1
ATOM 1348 C C . SER B 1 29 ? -5.722 29.797 2.924 1 31.84 29 SER B C 1
ATOM 1350 O O . SER B 1 29 ? -5.654 28.619 3.28 1 31.84 29 SER B O 1
ATOM 1352 N N . SER B 1 30 ? -5.428 29.899 1.676 1 35.19 30 SER B N 1
ATOM 1353 C CA . SER B 1 30 ? -4.208 29.445 1.016 1 35.19 30 SER B CA 1
ATOM 1354 C C . SER B 1 30 ? -3.003 29.556 1.944 1 35.19 30 SER B C 1
ATOM 1356 O O . SER B 1 30 ? -2.449 30.643 2.124 1 35.19 30 SER B O 1
ATOM 1358 N N . LEU B 1 31 ? -3.07 29.127 3.176 1 37.15 31 LEU B N 1
ATOM 1359 C CA . LEU B 1 31 ? -1.794 29.036 3.877 1 37.15 31 LEU B CA 1
ATOM 1360 C C . LEU B 1 31 ? -0.667 28.684 2.912 1 37.15 31 LEU B C 1
ATOM 1362 O O . LEU B 1 31 ? -0.864 27.901 1.979 1 37.15 31 LEU B O 1
ATOM 1366 N N . PRO B 1 32 ? 0.18 29.628 2.636 1 36.57 32 PRO B N 1
ATOM 1367 C CA . PRO B 1 32 ? 1.375 29.315 1.848 1 36.57 32 PRO B CA 1
ATOM 1368 C C . PRO B 1 32 ? 1.91 27.912 2.122 1 36.57 32 PRO B C 1
ATOM 1370 O O . PRO B 1 32 ? 2.181 27.564 3.274 1 36.57 32 PRO B O 1
ATOM 1373 N N . TRP B 1 33 ? 1.299 26.898 1.576 1 39.5 33 TRP B N 1
ATOM 1374 C CA . TRP B 1 33 ? 1.852 25.549 1.631 1 39.5 33 TRP B CA 1
ATOM 1375 C C . TRP B 1 33 ? 3.376 25.585 1.652 1 39.5 33 TRP B C 1
ATOM 1377 O O . TRP B 1 33 ? 4.028 24.539 1.677 1 39.5 33 TRP B O 1
ATOM 1387 N N . CYS B 1 34 ? 3.95 26.741 1.014 1 38.64 34 CYS B N 1
ATOM 1388 C CA . CYS B 1 34 ? 5.388 26.708 0.774 1 38.64 34 CYS B CA 1
ATOM 1389 C C . CYS B 1 34 ? 6.157 26.592 2.085 1 38.64 34 CYS B C 1
ATOM 1391 O O . CYS B 1 34 ? 7.315 27.006 2.17 1 38.64 34 CYS B O 1
ATOM 1393 N N . GLN B 1 35 ? 5.569 26.806 3.289 1 42.74 35 GLN B N 1
ATOM 1394 C CA . GLN B 1 35 ? 6.597 26.952 4.314 1 42.74 35 GLN B CA 1
ATOM 1395 C C . GLN B 1 35 ? 7.504 25.726 4.364 1 42.74 35 GLN B C 1
ATOM 1397 O O . GLN B 1 35 ? 7.115 24.681 4.888 1 42.74 35 GLN B O 1
ATOM 1402 N N . ALA B 1 36 ? 8.169 25.462 3.288 1 46.79 36 ALA B N 1
ATOM 1403 C CA . ALA B 1 36 ? 9.252 24.485 3.212 1 46.79 36 ALA B CA 1
ATOM 1404 C C . ALA B 1 36 ? 10.003 24.392 4.537 1 46.79 36 ALA B C 1
ATOM 1406 O O . ALA B 1 36 ? 11.092 23.818 4.602 1 46.79 36 ALA B O 1
ATOM 1407 N N . GLY B 1 37 ? 9.657 25.298 5.544 1 55.69 37 GLY B N 1
ATOM 1408 C CA . GLY B 1 37 ? 10.46 25.137 6.745 1 55.69 37 GLY B CA 1
ATOM 1409 C C . GLY B 1 37 ? 10.27 23.789 7.414 1 55.69 37 GLY B C 1
ATOM 1410 O O . GLY B 1 37 ? 9.373 23.028 7.045 1 55.69 37 GLY B O 1
ATOM 1411 N N . LYS B 1 38 ? 11.237 23.351 8.166 1 73.84 38 LYS B N 1
ATOM 1412 C CA . LYS B 1 38 ? 11.18 22.152 8.997 1 73.84 38 LYS B CA 1
ATOM 1413 C C . LYS B 1 38 ? 9.858 22.072 9.756 1 73.84 38 LYS B C 1
ATOM 1415 O O . LYS B 1 38 ? 9.468 23.024 10.435 1 73.84 38 LYS B O 1
ATOM 1420 N N . ALA B 1 39 ? 8.983 21.189 9.368 1 84.78 39 ALA B N 1
ATOM 1421 C CA . ALA B 1 39 ? 7.708 20.995 10.054 1 84.78 39 ALA B CA 1
ATOM 1422 C C . ALA B 1 39 ? 7.903 20.931 11.566 1 84.78 39 ALA B C 1
ATOM 1424 O O . ALA B 1 39 ? 8.847 20.302 12.05 1 84.78 39 ALA B O 1
ATOM 1425 N N . HIS B 1 40 ? 7.205 21.666 12.268 1 92.82 40 HIS B N 1
ATOM 1426 C CA . HIS B 1 40 ? 7.275 21.574 13.722 1 92.82 40 HIS B CA 1
ATOM 1427 C C . HIS B 1 40 ? 6.247 20.587 14.263 1 92.82 40 HIS B C 1
ATOM 1429 O O . HIS B 1 40 ? 5.175 20.418 13.677 1 92.82 40 HIS B O 1
ATOM 1435 N N . ARG B 1 41 ? 6.604 20.007 15.405 1 96.47 41 ARG B N 1
ATOM 1436 C CA . ARG B 1 41 ? 5.731 19.068 16.102 1 96.47 41 ARG B CA 1
ATOM 1437 C C . ARG B 1 41 ? 4.562 19.793 16.761 1 96.47 41 ARG B C 1
ATOM 1439 O O . ARG B 1 41 ? 4.742 20.857 17.357 1 96.47 41 ARG B O 1
ATOM 1446 N N . LEU B 1 42 ? 3.388 19.291 16.587 1 97.37 42 LEU B N 1
ATOM 1447 C CA . LEU B 1 42 ? 2.222 19.906 17.21 1 97.37 42 LEU B CA 1
ATOM 1448 C C . LEU B 1 42 ? 2.392 19.986 18.723 1 97.37 42 LEU B C 1
ATOM 1450 O O . LEU B 1 42 ? 2.816 19.017 19.356 1 97.37 42 LEU B O 1
ATOM 1454 N N . ASN B 1 43 ? 2.106 21.129 19.256 1 96.45 43 ASN B N 1
ATOM 1455 C CA . ASN B 1 43 ? 2.09 21.259 20.709 1 96.45 43 ASN B CA 1
ATOM 1456 C C . ASN B 1 43 ? 0.724 20.905 21.289 1 96.45 43 ASN B C 1
ATOM 1458 O O . ASN B 1 43 ? -0.197 20.553 20.55 1 96.45 43 ASN B O 1
ATOM 1462 N N . ALA B 1 44 ? 0.601 20.943 22.606 1 96.84 44 ALA B N 1
ATOM 1463 C CA . ALA B 1 44 ? -0.609 20.5 23.293 1 96.84 44 ALA B CA 1
ATOM 1464 C C . ALA B 1 44 ? -1.822 21.312 22.848 1 96.84 44 ALA B C 1
ATOM 1466 O O . ALA B 1 44 ? -2.906 20.761 22.644 1 96.84 44 ALA B O 1
ATOM 1467 N N . GLU B 1 45 ? -1.694 22.589 22.69 1 97.72 45 GLU B N 1
ATOM 1468 C CA . GLU B 1 45 ? -2.788 23.467 22.288 1 97.72 45 GLU B CA 1
ATOM 1469 C C . GLU B 1 45 ? -3.25 23.158 20.867 1 97.72 45 GLU B C 1
ATOM 1471 O O . GLU B 1 45 ? -4.452 23.091 20.6 1 97.72 45 GLU B O 1
ATOM 1476 N N . GLU B 1 46 ? -2.254 23 19.959 1 96.84 46 GLU B N 1
ATOM 1477 C CA . GLU B 1 46 ? -2.565 22.67 18.571 1 96.84 46 GLU B CA 1
ATOM 1478 C C . GLU B 1 46 ? -3.283 21.327 18.471 1 96.84 46 GLU B C 1
ATOM 1480 O O . GLU B 1 46 ? -4.225 21.177 17.69 1 96.84 46 GLU B O 1
ATOM 1485 N N . ARG B 1 47 ? -2.835 20.385 19.181 1 97.51 47 ARG B N 1
ATOM 1486 C CA . ARG B 1 47 ? -3.451 19.062 19.184 1 97.51 47 ARG B CA 1
ATOM 1487 C C . ARG B 1 47 ? -4.897 19.133 19.663 1 97.51 47 ARG B C 1
ATOM 1489 O O . ARG B 1 47 ? -5.777 18.481 19.096 1 97.51 47 ARG B O 1
ATOM 1496 N N . GLU B 1 48 ? -5.153 19.896 20.733 1 97.21 48 GLU B N 1
ATOM 1497 C CA . GLU B 1 48 ? -6.502 20.049 21.271 1 97.21 48 GLU B CA 1
ATOM 1498 C C . GLU B 1 48 ? -7.435 20.688 20.246 1 97.21 48 GLU B C 1
ATOM 1500 O O . GLU B 1 48 ? -8.632 20.395 20.221 1 97.21 48 GLU B O 1
ATOM 1505 N N . GLN B 1 49 ? -6.887 21.444 19.389 1 97.24 49 GLN B N 1
ATOM 1506 C CA . GLN B 1 49 ? -7.678 22.156 18.39 1 97.24 49 GLN B CA 1
ATOM 1507 C C . GLN B 1 49 ? -7.892 21.299 17.145 1 97.24 49 GLN B C 1
ATOM 1509 O O . GLN B 1 49 ? -8.98 21.299 16.565 1 97.24 49 GLN B O 1
ATOM 1514 N N . LEU B 1 50 ? -6.878 20.563 16.752 1 96.85 50 LEU B N 1
ATOM 1515 C CA . LEU B 1 50 ? -6.882 19.98 15.414 1 96.85 50 LEU B CA 1
ATOM 1516 C C . LEU B 1 50 ? -7.302 18.514 15.462 1 96.85 50 LEU B C 1
ATOM 1518 O O . LEU B 1 50 ? -7.948 18.019 14.535 1 96.85 50 LEU B O 1
ATOM 1522 N N . LEU B 1 51 ? -7.02 17.768 16.534 1 97.72 51 LEU B N 1
ATOM 1523 C CA . LEU B 1 51 ? -7.128 16.313 16.544 1 97.72 51 LEU B CA 1
ATOM 1524 C C . LEU B 1 51 ? -8.571 15.876 16.771 1 97.72 51 LEU B C 1
ATOM 1526 O O . LEU B 1 51 ? -9.003 14.848 16.245 1 97.72 51 LEU B O 1
ATOM 1530 N N . PRO B 1 52 ? -9.362 16.666 17.584 1 97.51 52 PRO B N 1
ATOM 1531 C CA . PRO B 1 52 ? -10.737 16.223 17.831 1 97.51 52 PRO B CA 1
ATOM 1532 C C . PRO B 1 52 ? -11.533 16.024 16.543 1 97.51 52 PRO B C 1
ATOM 1534 O O . PRO B 1 52 ? -12.311 15.073 16.435 1 97.51 52 PRO B O 1
ATOM 1537 N N . ASN B 1 53 ? -11.387 16.856 15.54 1 95.93 53 ASN B N 1
ATOM 1538 C CA . ASN B 1 53 ? -12.091 16.725 14.268 1 95.93 53 ASN B CA 1
ATOM 1539 C C . ASN B 1 53 ? -11.706 15.438 13.545 1 95.93 53 ASN B C 1
ATOM 1541 O O . ASN B 1 53 ? -12.556 14.786 12.935 1 95.93 53 ASN B O 1
ATOM 1545 N N . LEU B 1 54 ? -10.482 15.106 13.645 1 98.06 54 LEU B N 1
ATOM 1546 C CA . LEU B 1 54 ? -10.004 13.883 13.009 1 98.06 54 LEU B CA 1
ATOM 1547 C C . LEU B 1 54 ? -10.466 12.652 13.781 1 98.06 54 LEU B C 1
ATOM 1549 O O . LEU B 1 54 ? -10.873 11.655 13.181 1 98.06 54 LEU B O 1
ATOM 1553 N N . ARG B 1 55 ? -10.402 12.772 15.088 1 97.9 55 ARG B N 1
ATOM 1554 C CA . ARG B 1 55 ? -10.885 11.676 15.922 1 97.9 55 ARG B CA 1
ATOM 1555 C C . ARG B 1 55 ? -12.353 11.378 15.637 1 97.9 55 ARG B C 1
ATOM 1557 O O . ARG B 1 55 ? -12.755 10.214 15.573 1 97.9 55 ARG B O 1
ATOM 1564 N N . ALA B 1 56 ? -13.133 12.391 15.391 1 97.62 56 ALA B N 1
ATOM 1565 C CA . ALA B 1 56 ? -14.571 12.269 15.164 1 97.62 56 ALA B CA 1
ATOM 1566 C C . ALA B 1 56 ? -14.86 11.458 13.904 1 97.62 56 ALA B C 1
ATOM 1568 O O . ALA B 1 56 ? -15.923 10.844 13.784 1 97.62 56 ALA B O 1
ATOM 1569 N N . VAL B 1 57 ? -13.869 11.432 13.033 1 97.35 57 VAL B N 1
ATOM 1570 C CA . VAL B 1 57 ? -14.13 10.729 11.782 1 97.35 57 VAL B CA 1
ATOM 1571 C C . VAL B 1 57 ? -13.29 9.455 11.72 1 97.35 57 VAL B C 1
ATOM 1573 O O . VAL B 1 57 ? -13.135 8.858 10.652 1 97.35 57 VAL B O 1
ATOM 1576 N N . GLY B 1 58 ? -12.634 9.108 12.839 1 98.12 58 GLY B N 1
ATOM 1577 C CA . GLY B 1 58 ? -12.112 7.754 12.936 1 98.12 58 GLY B CA 1
ATOM 1578 C C . GLY B 1 58 ? -10.596 7.697 12.918 1 98.12 58 GLY B C 1
ATOM 1579 O O . GLY B 1 58 ? -10.01 6.613 12.891 1 98.12 58 GLY B O 1
ATOM 1580 N N . TRP B 1 59 ? -9.957 8.824 12.848 1 98.7 59 TRP B N 1
ATOM 1581 C CA . TRP B 1 59 ? -8.506 8.823 12.998 1 98.7 59 TRP B CA 1
ATOM 1582 C C . TRP B 1 59 ? -8.11 8.658 14.461 1 98.7 59 TRP B C 1
ATOM 1584 O O . TRP B 1 59 ? -8.534 9.439 15.317 1 98.7 59 TRP B O 1
ATOM 1594 N N . ASN B 1 60 ? -7.244 7.705 14.681 1 97.98 60 ASN B N 1
ATOM 1595 C CA . ASN B 1 60 ? -6.822 7.425 16.049 1 97.98 60 ASN B CA 1
ATOM 1596 C C . ASN B 1 60 ? -5.319 7.622 16.223 1 97.98 60 ASN B C 1
ATOM 1598 O O . ASN B 1 60 ? -4.546 7.396 15.29 1 97.98 60 ASN B O 1
ATOM 1602 N N . GLU B 1 61 ? -4.987 8.021 17.426 1 97.06 61 GLU B N 1
ATOM 1603 C CA . GLU B 1 61 ? -3.565 8.045 17.757 1 97.06 61 GLU B CA 1
ATOM 1604 C C . GLU B 1 61 ? -3.011 6.632 17.915 1 97.06 61 GLU B C 1
ATOM 1606 O O . GLU B 1 61 ? -3.718 5.73 18.369 1 97.06 61 GLU B O 1
ATOM 1611 N N . VAL B 1 62 ? -1.79 6.486 17.55 1 97.5 62 VAL B N 1
ATOM 1612 C CA . VAL B 1 62 ? -1.148 5.177 17.596 1 97.5 62 VAL B CA 1
ATOM 1613 C C . VAL B 1 62 ? -0.462 4.984 18.946 1 97.5 62 VAL B C 1
ATOM 1615 O O . VAL B 1 62 ? 0.249 5.873 19.421 1 97.5 62 VAL B O 1
ATOM 1618 N N . GLU B 1 63 ? -0.699 3.868 19.505 1 95.5 63 GLU B N 1
ATOM 1619 C CA . GLU B 1 63 ? -0.031 3.562 20.767 1 95.5 63 GLU B CA 1
ATOM 1620 C C . GLU B 1 63 ? 1.473 3.398 20.57 1 95.5 63 GLU B C 1
ATOM 1622 O O . GLU B 1 63 ? 1.912 2.693 19.659 1 95.5 63 GLU B O 1
ATOM 1627 N N . GLY B 1 64 ? 2.295 4.116 21.388 1 95.06 64 GLY B N 1
ATOM 1628 C CA . GLY B 1 64 ? 3.74 3.95 21.375 1 95.06 64 GLY B CA 1
ATOM 1629 C C . GLY B 1 64 ? 4.425 4.764 20.294 1 95.06 64 GLY B C 1
ATOM 1630 O O . GLY B 1 64 ? 5.643 4.682 20.127 1 95.06 64 GLY B O 1
ATOM 1631 N N . ARG B 1 65 ? 3.677 5.382 19.502 1 95.92 65 ARG B N 1
ATOM 1632 C CA . ARG B 1 65 ? 4.213 6.215 18.431 1 95.92 65 ARG B CA 1
ATOM 1633 C C . ARG B 1 65 ? 3.346 7.45 18.211 1 95.92 65 ARG B C 1
ATOM 1635 O O . ARG B 1 65 ? 2.116 7.366 18.246 1 95.92 65 ARG B O 1
ATOM 1642 N N . ASP B 1 66 ? 3.992 8.604 18.088 1 97.89 66 ASP B N 1
ATOM 1643 C CA . ASP B 1 66 ? 3.252 9.838 17.841 1 97.89 66 ASP B CA 1
ATOM 1644 C C . ASP B 1 66 ? 2.798 9.924 16.386 1 97.89 66 ASP B C 1
ATOM 1646 O O . ASP B 1 66 ? 3.482 10.519 15.55 1 97.89 66 ASP B O 1
ATOM 1650 N N . ALA B 1 67 ? 1.714 9.312 16.054 1 98.56 67 ALA B N 1
ATOM 1651 C CA . ALA B 1 67 ? 1.129 9.168 14.724 1 98.56 67 ALA B CA 1
ATOM 1652 C C . ALA B 1 67 ? -0.386 9.01 14.805 1 98.56 67 ALA B C 1
ATOM 1654 O O . ALA B 1 67 ? -0.934 8.764 15.883 1 98.56 67 ALA B O 1
ATOM 1655 N N . ILE B 1 68 ? -1.02 9.235 13.704 1 98.75 68 ILE B N 1
ATOM 1656 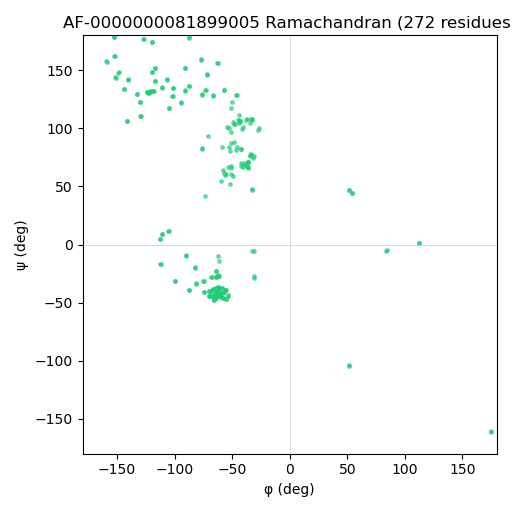C CA . ILE B 1 68 ? -2.448 8.948 13.614 1 98.75 68 ILE B CA 1
ATOM 1657 C C . ILE B 1 68 ? -2.691 7.864 12.566 1 98.75 68 ILE B C 1
ATOM 1659 O O . ILE B 1 68 ? -1.911 7.718 11.622 1 98.75 68 ILE B O 1
ATOM 1663 N N . PHE B 1 69 ? -3.73 7.126 12.752 1 98.78 69 PHE B N 1
ATOM 1664 C CA . PHE B 1 69 ? -4.014 5.921 11.982 1 98.78 69 PHE B CA 1
ATOM 1665 C C . PHE B 1 69 ? -5.502 5.818 11.668 1 98.78 69 PHE B C 1
ATOM 1667 O O . PHE B 1 69 ? -6.343 6.178 12.495 1 98.78 69 PHE B O 1
ATOM 1674 N N . LYS B 1 70 ? -5.827 5.33 10.431 1 98.77 70 LYS B N 1
ATOM 1675 C CA . LYS B 1 70 ? -7.213 5.02 10.09 1 98.77 70 LYS B CA 1
ATOM 1676 C C . LYS B 1 70 ? -7.286 3.915 9.04 1 98.77 70 LYS B C 1
ATOM 1678 O O . LYS B 1 70 ? -6.428 3.831 8.158 1 98.77 70 LYS B O 1
ATOM 1683 N N . GLU B 1 71 ? -8.288 3.095 9.187 1 98.56 71 GLU B N 1
ATOM 1684 C CA . GLU B 1 71 ? -8.596 2.051 8.214 1 98.56 71 GLU B CA 1
ATOM 1685 C C . GLU B 1 71 ? -9.76 2.459 7.316 1 98.56 71 GLU B C 1
ATOM 1687 O O . GLU B 1 71 ? -10.763 2.991 7.795 1 98.56 71 GLU B O 1
ATOM 1692 N N . PHE B 1 72 ? -9.597 2.233 6.03 1 98.64 72 PHE B N 1
ATOM 1693 C CA . PHE B 1 72 ? -10.64 2.482 5.043 1 98.64 72 PHE B CA 1
ATOM 1694 C C . PHE B 1 72 ? -11.066 1.184 4.366 1 98.64 72 PHE B C 1
ATOM 1696 O O . PHE B 1 72 ? -10.229 0.33 4.067 1 98.64 72 PHE B O 1
ATOM 1703 N N . HIS B 1 73 ? -12.364 1.062 4.135 1 98.19 73 HIS B N 1
ATOM 1704 C CA . HIS B 1 73 ? -12.949 -0.076 3.434 1 98.19 73 HIS B CA 1
ATOM 1705 C C . HIS B 1 73 ? -13.736 0.377 2.209 1 98.19 73 HIS B C 1
ATOM 1707 O O . HIS B 1 73 ? -14.575 1.276 2.301 1 98.19 73 HIS B O 1
ATOM 1713 N N . PHE B 1 74 ? -13.444 -0.277 1.083 1 98.39 74 PHE B N 1
ATOM 1714 C CA . PHE B 1 74 ? -14.106 0.069 -0.169 1 98.39 74 PHE B CA 1
ATOM 1715 C C . PHE B 1 74 ? -14.879 -1.123 -0.721 1 98.39 74 PHE B C 1
ATOM 1717 O O . PHE B 1 74 ? -14.815 -2.221 -0.166 1 98.39 74 PHE B O 1
ATOM 1724 N N . LYS B 1 75 ? -15.587 -0.918 -1.75 1 97.62 75 LYS B N 1
ATOM 1725 C CA . LYS B 1 75 ? -16.421 -1.966 -2.331 1 97.62 75 LYS B CA 1
ATOM 1726 C C . LYS B 1 75 ? -15.567 -3.05 -2.984 1 97.62 75 LYS B C 1
ATOM 1728 O O . LYS B 1 75 ? -15.889 -4.237 -2.898 1 97.62 75 LYS B O 1
ATOM 1733 N N . ASP B 1 76 ? -14.502 -2.627 -3.659 1 97.49 76 ASP B N 1
ATOM 1734 C CA . ASP B 1 76 ? -13.633 -3.558 -4.372 1 97.49 76 ASP B CA 1
ATOM 1735 C C . ASP B 1 76 ? -12.21 -3.012 -4.474 1 97.49 76 ASP B C 1
ATOM 1737 O O . ASP B 1 76 ? -11.924 -1.916 -3.986 1 97.49 76 ASP B O 1
ATOM 1741 N N . PHE B 1 77 ? -11.41 -3.825 -5.083 1 98 77 PHE B N 1
ATOM 1742 C CA . PHE B 1 77 ? -10.002 -3.471 -5.211 1 98 77 PHE B CA 1
ATOM 1743 C C . PHE B 1 77 ? -9.83 -2.238 -6.089 1 98 77 PHE B C 1
ATOM 1745 O O . PHE B 1 77 ? -8.97 -1.396 -5.824 1 98 77 PHE B O 1
ATOM 1752 N N . ASN B 1 78 ? -10.598 -2.142 -7.103 1 96.84 78 ASN B N 1
ATOM 1753 C CA . ASN B 1 78 ? -10.502 -1.015 -8.025 1 96.84 78 ASN B CA 1
ATOM 1754 C C . ASN B 1 78 ? -10.745 0.313 -7.314 1 96.84 78 ASN B C 1
ATOM 1756 O O . ASN B 1 78 ? -10.018 1.283 -7.536 1 96.84 78 ASN B O 1
ATOM 1760 N N . ARG B 1 79 ? -11.677 0.339 -6.486 1 97.98 79 ARG B N 1
ATOM 1761 C CA . ARG B 1 79 ? -11.974 1.555 -5.735 1 97.98 79 ARG B CA 1
ATOM 1762 C C . ARG B 1 79 ? -10.883 1.845 -4.711 1 97.98 79 ARG B C 1
ATOM 1764 O O . ARG B 1 79 ? -10.476 2.996 -4.539 1 97.98 79 ARG B O 1
ATOM 1771 N N . ALA B 1 80 ? -10.472 0.804 -4.029 1 98.39 80 ALA B N 1
ATOM 1772 C CA . ALA B 1 80 ? -9.404 0.986 -3.05 1 98.39 80 ALA B CA 1
ATOM 1773 C C . ALA B 1 80 ? -8.151 1.559 -3.706 1 98.39 80 ALA B C 1
ATOM 1775 O O . ALA B 1 80 ? -7.563 2.519 -3.202 1 98.39 80 ALA B O 1
ATOM 1776 N N . PHE B 1 81 ? -7.803 0.989 -4.833 1 98.44 81 PHE B N 1
ATOM 1777 C CA . PHE B 1 81 ? -6.568 1.436 -5.467 1 98.44 81 PHE B CA 1
ATOM 1778 C C . PHE B 1 81 ? -6.761 2.796 -6.128 1 98.44 81 PHE B C 1
ATOM 1780 O O . PHE B 1 81 ? -5.827 3.598 -6.194 1 98.44 81 PHE B O 1
ATOM 1787 N N . GLY B 1 82 ? -7.976 3.057 -6.604 1 98.18 82 GLY B N 1
ATOM 1788 C CA . GLY B 1 82 ? -8.281 4.409 -7.045 1 98.18 82 GLY B CA 1
ATOM 1789 C C . GLY B 1 82 ? -8.12 5.445 -5.948 1 98.18 82 GLY B C 1
ATOM 1790 O O . GLY B 1 82 ? -7.565 6.521 -6.179 1 98.18 82 GLY B O 1
ATOM 1791 N N . PHE B 1 83 ? -8.608 5.154 -4.808 1 98.75 83 PHE B N 1
ATOM 1792 C CA . PHE B 1 83 ? -8.424 5.979 -3.62 1 98.75 83 PHE B CA 1
ATOM 1793 C C . PHE B 1 83 ? -6.943 6.209 -3.344 1 98.75 83 PHE B C 1
ATOM 1795 O O . PHE B 1 83 ? -6.509 7.348 -3.163 1 98.75 83 PHE B O 1
ATOM 1802 N N . MET B 1 84 ? -6.167 5.152 -3.391 1 98.81 84 MET B N 1
ATOM 1803 C CA . MET B 1 84 ? -4.736 5.248 -3.116 1 98.81 84 MET B CA 1
ATOM 1804 C C . MET B 1 84 ? -4.039 6.114 -4.159 1 98.81 84 MET B C 1
ATOM 1806 O O . MET B 1 84 ? -3.134 6.884 -3.83 1 98.81 84 MET B O 1
ATOM 1810 N N . THR B 1 85 ? -4.483 5.998 -5.397 1 98.56 85 THR B N 1
ATOM 1811 C CA . THR B 1 85 ? -3.884 6.774 -6.477 1 98.56 85 THR B CA 1
ATOM 1812 C C . THR B 1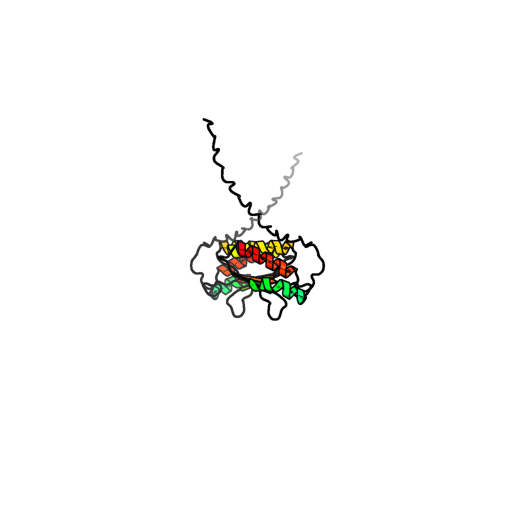 85 ? -4.106 8.268 -6.257 1 98.56 85 THR B C 1
ATOM 1814 O O . THR B 1 85 ? -3.171 9.063 -6.376 1 98.56 85 THR B O 1
ATOM 1817 N N . ARG B 1 86 ? -5.257 8.606 -5.89 1 98.41 86 ARG B N 1
ATOM 1818 C CA . ARG B 1 86 ? -5.561 10.013 -5.648 1 98.41 86 ARG B CA 1
ATOM 1819 C C . ARG B 1 86 ? -4.77 10.546 -4.457 1 98.41 86 ARG B C 1
ATOM 1821 O O . ARG B 1 86 ? -4.238 11.657 -4.506 1 98.41 86 ARG B O 1
ATOM 1828 N N . VAL B 1 87 ? -4.73 9.795 -3.439 1 98.77 87 VAL B N 1
ATOM 1829 C CA . VAL B 1 87 ? -3.983 10.205 -2.255 1 98.77 87 VAL B CA 1
ATOM 1830 C C . VAL B 1 87 ? -2.5 10.329 -2.595 1 98.77 87 VAL B C 1
ATOM 1832 O O . VAL B 1 87 ? -1.833 11.27 -2.16 1 98.77 87 VAL B O 1
ATOM 1835 N N . ALA B 1 88 ? -1.986 9.404 -3.399 1 98.78 88 ALA B N 1
ATOM 1836 C CA . ALA B 1 88 ? -0.576 9.395 -3.78 1 98.78 88 ALA B CA 1
ATOM 1837 C C . ALA B 1 88 ? -0.205 10.667 -4.536 1 98.78 88 ALA B C 1
ATOM 1839 O O . ALA B 1 88 ? 0.874 11.228 -4.329 1 98.78 88 ALA B O 1
ATOM 1840 N N . LEU B 1 89 ? -1.059 11.091 -5.4 1 97.9 89 LEU B N 1
ATOM 1841 C CA . LEU B 1 89 ? -0.806 12.305 -6.168 1 97.9 89 LEU B CA 1
ATOM 1842 C C . LEU B 1 89 ? -0.683 13.514 -5.248 1 97.9 89 LEU B C 1
ATOM 1844 O O . LEU B 1 89 ? 0.226 14.332 -5.408 1 97.9 89 LEU B O 1
ATOM 1848 N N . GLN B 1 90 ? -1.523 13.598 -4.294 1 98.02 90 GLN B N 1
ATOM 1849 C CA . GLN B 1 90 ? -1.47 14.702 -3.341 1 98.02 90 GLN B CA 1
ATOM 1850 C C . GLN B 1 90 ? -0.241 14.595 -2.443 1 98.02 90 GLN B C 1
ATOM 1852 O O . GLN B 1 90 ? 0.404 15.601 -2.143 1 98.02 90 GLN B O 1
ATOM 1857 N N . ALA B 1 91 ? 0.021 13.396 -1.954 1 97.88 91 ALA B N 1
ATOM 1858 C CA . ALA B 1 91 ? 1.193 13.147 -1.119 1 97.88 91 ALA B CA 1
ATOM 1859 C C . ALA B 1 91 ? 2.469 13.621 -1.809 1 97.88 91 ALA B C 1
ATOM 1861 O O . ALA B 1 91 ? 3.321 14.256 -1.184 1 97.88 91 ALA B O 1
ATOM 1862 N N . GLU B 1 92 ? 2.55 13.318 -3.08 1 97.15 92 GLU B N 1
ATOM 1863 C CA . GLU B 1 92 ? 3.707 13.726 -3.872 1 97.15 92 GLU B CA 1
ATOM 1864 C C . GLU B 1 92 ? 3.779 15.244 -4.004 1 97.15 92 GLU B C 1
ATOM 1866 O O . GLU B 1 92 ? 4.853 15.834 -3.871 1 97.15 92 GLU B O 1
ATOM 1871 N N . LYS B 1 93 ? 2.675 15.844 -4.241 1 96 93 LYS B N 1
ATOM 1872 C CA . LYS B 1 93 ? 2.593 17.296 -4.371 1 96 93 LYS B CA 1
ATOM 1873 C C . LYS B 1 93 ? 3.025 17.989 -3.082 1 96 93 LYS B C 1
ATOM 1875 O O . LYS B 1 93 ? 3.694 19.024 -3.12 1 96 93 LYS B O 1
ATOM 1880 N N . LEU B 1 94 ? 2.675 17.428 -2.008 1 94.3 94 LEU B N 1
ATOM 1881 C CA . LEU B 1 94 ? 2.948 18.024 -0.704 1 94.3 94 LEU B CA 1
ATOM 1882 C C . LEU B 1 94 ? 4.3 17.564 -0.168 1 94.3 94 LEU B C 1
ATOM 1884 O O . LEU B 1 94 ? 4.742 18.021 0.888 1 94.3 94 LEU B O 1
ATOM 1888 N N . ASP B 1 95 ? 4.865 16.584 -0.864 1 95.42 95 ASP B N 1
ATOM 1889 C CA . ASP B 1 95 ? 6.084 15.927 -0.403 1 95.42 95 ASP B CA 1
ATOM 1890 C C . ASP B 1 95 ? 5.916 15.391 1.017 1 95.42 95 ASP B C 1
ATOM 1892 O O . ASP B 1 95 ? 6.754 15.645 1.885 1 95.42 95 ASP B O 1
ATOM 1896 N N . HIS B 1 96 ? 4.874 14.794 1.287 1 97.72 96 HIS B N 1
ATOM 1897 C CA . HIS B 1 96 ? 4.501 14.163 2.548 1 97.72 96 HIS B CA 1
ATOM 1898 C C . HIS B 1 96 ? 3.747 12.859 2.309 1 97.72 96 HIS B C 1
ATOM 1900 O O . HIS B 1 96 ? 2.59 12.874 1.881 1 97.72 96 HIS B O 1
ATOM 1906 N N . HIS B 1 97 ? 4.423 11.823 2.554 1 98.4 97 HIS B N 1
ATOM 1907 C CA . HIS B 1 97 ? 3.94 10.527 2.092 1 98.4 97 HIS B CA 1
ATOM 1908 C C . HIS B 1 97 ? 3.413 9.689 3.252 1 98.4 97 HIS B C 1
ATOM 1910 O O . HIS B 1 97 ? 4.002 9.682 4.335 1 98.4 97 HIS B O 1
ATOM 1916 N N . PRO B 1 98 ? 2.364 8.961 3.052 1 98.61 98 PRO B N 1
ATOM 1917 C CA . PRO B 1 98 ? 1.824 8.061 4.073 1 98.61 98 PRO B CA 1
ATOM 1918 C C . PRO B 1 98 ? 2.634 6.773 4.213 1 98.61 98 PRO B C 1
ATOM 1920 O O . PRO B 1 98 ? 3.443 6.451 3.339 1 98.61 98 PRO B O 1
ATOM 1923 N N . GLU B 1 99 ? 2.493 6.163 5.315 1 98.43 99 GLU B N 1
ATOM 1924 C CA . GLU B 1 99 ? 2.712 4.731 5.495 1 98.43 99 GLU B CA 1
ATOM 1925 C C . GLU B 1 99 ? 1.408 3.951 5.353 1 98.43 99 GLU B C 1
ATOM 1927 O O . GLU B 1 99 ? 0.451 4.191 6.093 1 98.43 99 GLU B O 1
ATOM 1932 N N . TRP B 1 100 ? 1.382 2.994 4.404 1 98.57 100 TRP B N 1
ATOM 1933 C CA . TRP B 1 100 ? 0.053 2.415 4.244 1 98.57 100 TRP B CA 1
ATOM 1934 C C . TRP B 1 100 ? 0.143 0.953 3.82 1 98.57 100 TRP B C 1
ATOM 1936 O O . TRP B 1 100 ? 1.157 0.522 3.267 1 98.57 100 TRP B O 1
ATOM 1946 N N . PHE B 1 101 ? -0.806 0.253 4.263 1 98.64 101 PHE B N 1
ATOM 1947 C CA . PHE B 1 101 ? -1.013 -1.171 4.033 1 98.64 101 PHE B CA 1
ATOM 1948 C C . PHE B 1 101 ? -2.337 -1.418 3.32 1 98.64 101 PHE B C 1
ATOM 1950 O O . PHE B 1 101 ? -3.356 -0.816 3.667 1 98.64 101 PHE B O 1
ATOM 1957 N N . ASN B 1 102 ? -2.27 -2.254 2.247 1 98.75 102 ASN B N 1
ATOM 1958 C CA . ASN B 1 102 ? -3.46 -2.551 1.456 1 98.75 102 ASN B CA 1
ATOM 1959 C C . ASN B 1 102 ? -3.608 -4.049 1.208 1 98.75 102 ASN B C 1
ATOM 1961 O O . ASN B 1 102 ? -2.645 -4.718 0.829 1 98.75 102 ASN B O 1
ATOM 1965 N N . VAL B 1 103 ? -4.763 -4.596 1.477 1 97.98 103 VAL B N 1
ATOM 1966 C CA . VAL B 1 103 ? -5.206 -5.937 1.114 1 97.98 103 VAL B CA 1
ATOM 1967 C C . VAL B 1 103 ? -6.576 -5.866 0.444 1 97.98 103 VAL B C 1
ATOM 1969 O O . VAL B 1 103 ? -7.579 -5.567 1.097 1 97.98 103 VAL B O 1
ATOM 1972 N N . TYR B 1 104 ? -6.583 -6.15 -0.817 1 97.34 104 TYR B N 1
ATOM 1973 C CA . TYR B 1 104 ? -7.796 -6.094 -1.625 1 97.34 104 TYR B CA 1
ATOM 1974 C C . TYR B 1 104 ? -8.505 -4.756 -1.452 1 97.34 104 TYR B C 1
ATOM 1976 O O . TYR B 1 104 ? -8.005 -3.719 -1.895 1 97.34 104 TYR B O 1
ATOM 1984 N N . ASN B 1 105 ? -9.575 -4.705 -0.718 1 98.19 105 ASN B N 1
ATOM 1985 C CA . ASN B 1 105 ? -10.399 -3.501 -0.689 1 98.19 105 ASN B CA 1
ATOM 1986 C C . ASN B 1 105 ? -10.207 -2.721 0.608 1 98.19 105 ASN B C 1
ATOM 1988 O O . ASN B 1 105 ? -10.993 -1.825 0.921 1 98.19 105 ASN B O 1
ATOM 1992 N N . LYS B 1 106 ? -9.193 -3.08 1.404 1 98.56 106 LYS B N 1
ATOM 1993 C CA . LYS B 1 106 ? -8.892 -2.433 2.677 1 98.56 106 LYS B CA 1
ATOM 1994 C C . LYS B 1 106 ? -7.587 -1.645 2.598 1 98.56 106 LYS B C 1
ATOM 1996 O O . LYS B 1 106 ? -6.592 -2.134 2.059 1 98.56 106 LYS B O 1
ATOM 2001 N N . VAL B 1 107 ? -7.612 -0.432 3.126 1 98.86 107 VAL B N 1
ATOM 2002 C CA . VAL B 1 107 ? -6.416 0.403 3.16 1 98.86 107 VAL B CA 1
ATOM 2003 C C . VAL B 1 107 ? -6.2 0.94 4.573 1 98.86 107 VAL B C 1
ATOM 2005 O O . VAL B 1 107 ? -7.097 1.556 5.154 1 98.86 107 VAL B O 1
ATOM 2008 N N . HIS B 1 108 ? -5.084 0.691 5.155 1 98.81 108 HIS B N 1
ATOM 2009 C CA . HIS B 1 108 ? -4.635 1.243 6.428 1 98.81 108 HIS B CA 1
ATOM 2010 C C . HIS B 1 108 ? -3.628 2.368 6.215 1 98.81 108 HIS B C 1
ATOM 2012 O O . HIS B 1 108 ? -2.619 2.183 5.531 1 98.81 108 HIS B O 1
ATOM 2018 N N . ILE B 1 109 ? -3.897 3.477 6.821 1 98.91 109 ILE B N 1
ATOM 2019 C CA . ILE B 1 109 ? -3.002 4.612 6.623 1 98.91 109 ILE B CA 1
ATOM 2020 C C . ILE B 1 109 ? -2.492 5.109 7.974 1 98.91 109 ILE B C 1
ATOM 2022 O O . ILE B 1 109 ? -3.272 5.287 8.912 1 98.91 109 ILE B O 1
ATOM 2026 N N . THR B 1 110 ? -1.257 5.295 8.07 1 98.83 110 THR B N 1
ATOM 2027 C CA . THR B 1 110 ? -0.599 5.943 9.199 1 98.83 110 THR B CA 1
ATOM 2028 C C . THR B 1 110 ? 0.132 7.204 8.749 1 98.83 110 THR B C 1
ATOM 2030 O O . THR B 1 110 ? 0.829 7.194 7.732 1 98.83 110 THR B O 1
ATOM 2033 N N . LEU B 1 111 ? -0.09 8.271 9.489 1 98.68 111 LEU B N 1
ATOM 2034 C CA . LEU B 1 111 ? 0.556 9.541 9.177 1 98.68 111 LEU B CA 1
ATOM 2035 C C . LEU B 1 111 ? 1.391 10.031 10.355 1 98.68 111 LEU B C 1
ATOM 2037 O O . LEU B 1 111 ? 0.937 9.994 11.501 1 98.68 111 LEU B O 1
ATOM 2041 N N . SER B 1 112 ? 2.53 10.392 10.075 1 98.3 112 SER B N 1
ATOM 2042 C CA . SER B 1 112 ? 3.483 11.031 10.975 1 98.3 112 SER B CA 1
ATOM 2043 C C . SER B 1 112 ? 4.56 11.782 10.198 1 98.3 112 SER B C 1
ATOM 2045 O O . SER B 1 112 ? 4.816 11.479 9.031 1 98.3 112 SER B O 1
ATOM 2047 N N . THR B 1 113 ? 5.152 12.693 10.811 1 97.11 113 THR B N 1
ATOM 2048 C CA . THR B 1 113 ? 6.219 13.459 10.175 1 97.11 113 THR B CA 1
ATOM 2049 C C . THR B 1 113 ? 7.583 13.036 10.712 1 97.11 113 THR B C 1
ATOM 2051 O O . THR B 1 113 ? 7.88 13.236 11.892 1 97.11 113 THR B O 1
ATOM 2054 N N . HIS B 1 114 ? 8.398 12.528 9.84 1 92.53 114 HIS B N 1
ATOM 2055 C CA . HIS B 1 114 ? 9.698 11.982 10.214 1 92.53 114 HIS B CA 1
ATOM 2056 C C . HIS B 1 114 ? 10.613 13.068 10.768 1 92.53 114 HIS B C 1
ATOM 2058 O O . HIS B 1 114 ? 11.292 12.859 11.777 1 92.53 114 HIS B O 1
ATOM 2064 N N . GLU B 1 115 ? 10.532 14.215 10.175 1 91.19 115 GLU B N 1
ATOM 2065 C CA . GLU B 1 115 ? 11.482 15.275 10.501 1 91.19 115 GLU B CA 1
ATOM 2066 C C . GLU B 1 115 ? 11.265 15.791 11.921 1 91.19 115 GLU B C 1
ATOM 2068 O O . GLU B 1 115 ? 12.194 16.303 12.55 1 91.19 115 GLU B O 1
ATOM 2073 N N . CYS B 1 116 ? 10.127 15.722 12.441 1 91.98 116 CYS B N 1
ATOM 2074 C CA . CYS B 1 116 ? 9.871 16.201 13.794 1 91.98 116 CYS B CA 1
ATOM 2075 C C . CYS B 1 116 ? 9.54 15.043 14.729 1 91.98 116 CYS B C 1
ATOM 2077 O O . CYS B 1 116 ? 9.179 15.259 15.887 1 91.98 116 CYS B O 1
ATOM 2079 N N . THR B 1 117 ? 9.63 13.795 14.231 1 92.71 117 THR B N 1
ATOM 2080 C CA . THR B 1 117 ? 9.39 12.563 14.974 1 92.71 117 THR B CA 1
ATOM 2081 C C . THR B 1 117 ? 8.042 12.616 15.688 1 92.71 117 THR B C 1
ATOM 2083 O O . THR B 1 117 ? 7.956 12.332 16.885 1 92.71 117 THR B O 1
ATOM 2086 N N . GLY B 1 118 ? 7.055 13.025 14.966 1 97.3 118 GLY B N 1
ATOM 2087 C CA . GLY B 1 118 ? 5.723 13.182 15.529 1 97.3 118 GLY B CA 1
ATOM 2088 C C . GLY B 1 118 ? 4.731 13.79 14.556 1 97.3 118 GLY B C 1
ATOM 2089 O O . GLY B 1 118 ? 4.943 13.752 13.342 1 97.3 118 GLY B O 1
ATOM 2090 N N . LEU B 1 119 ? 3.674 14.295 15.163 1 98.12 119 LEU B N 1
ATOM 2091 C CA . LEU B 1 119 ? 2.605 14.857 14.345 1 98.12 119 LEU B CA 1
ATOM 2092 C C . LEU B 1 119 ? 2.873 16.325 14.033 1 98.12 119 LEU B C 1
ATOM 2094 O O . LEU B 1 119 ? 3.317 17.078 14.903 1 98.12 119 LEU B O 1
ATOM 2098 N N . SER B 1 120 ? 2.647 16.689 12.803 1 97.76 120 SER B N 1
ATOM 2099 C CA . SER B 1 120 ? 2.709 18.075 12.352 1 97.76 120 SER B CA 1
ATOM 2100 C C . SER B 1 120 ? 1.43 18.477 11.624 1 97.76 120 SER B C 1
ATOM 2102 O O . SER B 1 120 ? 0.539 17.65 11.421 1 97.76 120 SER B O 1
ATOM 2104 N N . GLU B 1 121 ? 1.36 19.693 11.25 1 96.35 121 GLU B N 1
ATOM 2105 C CA . GLU B 1 121 ? 0.207 20.175 10.495 1 96.35 121 GLU B CA 1
ATOM 2106 C C . GLU B 1 121 ? 0.088 19.458 9.153 1 96.35 121 GLU B C 1
ATOM 2108 O O . GLU B 1 121 ? -1.012 19.32 8.613 1 96.35 121 GLU B O 1
ATOM 2113 N N . ARG B 1 122 ? 1.235 18.97 8.622 1 97.39 122 ARG B N 1
ATOM 2114 C CA . ARG B 1 122 ? 1.204 18.239 7.36 1 97.39 122 ARG B CA 1
ATOM 2115 C C . ARG B 1 122 ? 0.365 16.971 7.482 1 97.39 122 ARG B C 1
ATOM 2117 O O . ARG B 1 122 ? -0.336 16.591 6.542 1 97.39 122 ARG B O 1
ATOM 2124 N N . ASP B 1 123 ? 0.459 16.374 8.621 1 98.35 123 ASP B N 1
ATOM 2125 C CA . ASP B 1 123 ? -0.309 15.157 8.865 1 98.35 123 ASP B CA 1
ATOM 2126 C C . ASP B 1 123 ? -1.805 15.456 8.932 1 98.35 123 ASP B C 1
ATOM 2128 O O . ASP B 1 123 ? -2.618 14.708 8.385 1 98.35 123 ASP B O 1
ATOM 2132 N N . ILE B 1 124 ? -2.136 16.59 9.575 1 98.05 124 ILE B N 1
ATOM 2133 C CA . ILE B 1 124 ? -3.529 17.001 9.712 1 98.05 124 ILE B CA 1
ATOM 2134 C C . ILE B 1 124 ? -4.105 17.341 8.339 1 98.05 124 ILE B C 1
ATOM 2136 O O . ILE B 1 124 ? -5.201 16.895 7.991 1 98.05 124 ILE B O 1
ATOM 2140 N N . ASN B 1 125 ? -3.361 18.048 7.586 1 97.16 125 ASN B N 1
ATOM 2141 C CA . ASN B 1 125 ? -3.795 18.452 6.253 1 97.16 125 ASN B CA 1
ATOM 2142 C C . ASN B 1 125 ? -3.978 17.248 5.334 1 9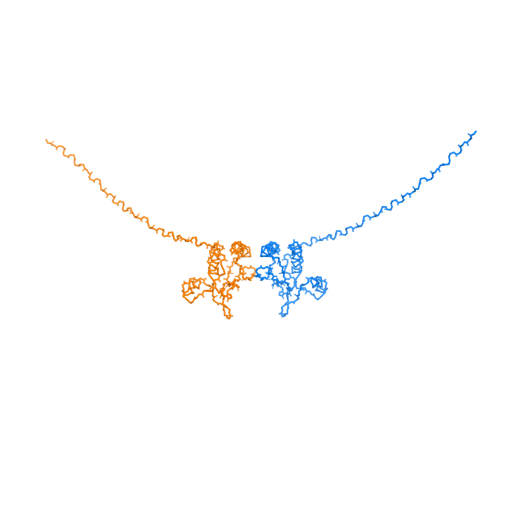7.16 125 ASN B C 1
ATOM 2144 O O . ASN B 1 125 ? -4.978 17.152 4.62 1 97.16 125 ASN B O 1
ATOM 2148 N N . LEU B 1 126 ? -3.012 16.322 5.358 1 98.43 126 LEU B N 1
ATOM 2149 C CA . LEU B 1 126 ? -3.124 15.147 4.501 1 98.43 126 LEU B CA 1
ATOM 2150 C C . LEU B 1 126 ? -4.29 14.266 4.937 1 98.43 126 LEU B C 1
ATOM 2152 O O . LEU B 1 126 ? -5.02 13.735 4.098 1 98.43 126 LEU B O 1
ATOM 2156 N N . ALA B 1 127 ? -4.469 14.164 6.197 1 98.71 127 ALA B N 1
ATOM 2157 C CA . ALA B 1 127 ? -5.599 13.39 6.705 1 98.71 127 ALA B CA 1
ATOM 2158 C C . ALA B 1 127 ? -6.925 13.977 6.228 1 98.71 127 ALA B C 1
ATOM 2160 O O . ALA B 1 127 ? -7.831 13.24 5.833 1 98.71 127 ALA B O 1
ATOM 2161 N N . SER B 1 128 ? -7.012 15.295 6.301 1 98.02 128 SER B N 1
ATOM 2162 C CA . SER B 1 128 ? -8.23 15.963 5.855 1 98.02 128 SER B CA 1
ATOM 2163 C C . SER B 1 128 ? -8.488 15.711 4.373 1 98.02 128 SER B C 1
ATOM 2165 O O . SER B 1 128 ? -9.625 15.458 3.97 1 98.02 128 SER B O 1
ATOM 2167 N N . PHE B 1 129 ? -7.468 15.761 3.627 1 98.54 129 PHE B N 1
ATOM 2168 C CA . PHE B 1 129 ? -7.606 15.474 2.204 1 98.54 129 PHE B CA 1
ATOM 2169 C C . PHE B 1 129 ? -8.047 14.032 1.983 1 98.54 129 PHE B C 1
ATOM 2171 O O . PHE B 1 129 ? -8.924 13.765 1.158 1 98.54 129 PHE B O 1
ATOM 2178 N N . ILE B 1 130 ? -7.424 13.094 2.669 1 98.74 130 ILE B N 1
ATOM 2179 C CA . ILE B 1 130 ? -7.739 11.674 2.559 1 98.74 130 ILE B CA 1
ATOM 2180 C C . ILE B 1 130 ? -9.221 11.45 2.849 1 98.74 130 ILE B C 1
ATOM 2182 O O . ILE B 1 130 ? -9.885 10.671 2.16 1 98.74 130 ILE B O 1
ATOM 2186 N N . GLU B 1 131 ? -9.723 12.173 3.813 1 98.47 131 GLU B N 1
ATOM 2187 C CA . GLU B 1 131 ? -11.142 12.072 4.139 1 98.47 131 GLU B CA 1
ATOM 2188 C C . GLU B 1 131 ? -12.01 12.528 2.97 1 98.47 131 GLU B C 1
ATOM 2190 O O . GLU B 1 131 ? -13.042 11.918 2.681 1 98.47 131 GLU B O 1
ATOM 2195 N N . GLN B 1 132 ? -11.655 13.568 2.367 1 97.71 132 GLN B N 1
ATOM 2196 C CA . GLN B 1 132 ? -12.407 14.077 1.225 1 97.71 132 GLN B CA 1
ATOM 2197 C C . GLN B 1 132 ? -12.42 13.066 0.081 1 97.71 132 GLN B C 1
ATOM 2199 O O . GLN B 1 132 ? -13.46 12.837 -0.54 1 97.71 132 GLN B O 1
ATOM 2204 N N . VAL B 1 133 ? -11.279 12.482 -0.174 1 98.26 133 VAL B N 1
ATOM 2205 C CA . VAL B 1 133 ? -11.171 11.509 -1.255 1 98.26 133 VAL B CA 1
ATOM 2206 C C . VAL B 1 133 ? -12.016 10.279 -0.931 1 98.26 133 VAL B C 1
ATOM 2208 O O . VAL B 1 133 ? -12.739 9.77 -1.791 1 98.26 133 VAL B O 1
ATOM 2211 N N . ALA B 1 134 ? -11.874 9.772 0.279 1 97.82 134 ALA B N 1
ATOM 2212 C CA . ALA B 1 134 ? -12.625 8.589 0.692 1 97.82 134 ALA B CA 1
ATOM 2213 C C . ALA B 1 134 ? -14.127 8.812 0.539 1 97.82 134 ALA B C 1
ATOM 2215 O O . ALA B 1 134 ? -14.853 7.915 0.104 1 97.82 134 ALA B O 1
ATOM 2216 N N . ALA B 1 135 ? -14.565 10 0.905 1 94.82 135 ALA B N 1
ATOM 2217 C CA . ALA B 1 135 ? -15.984 10.336 0.831 1 94.82 135 ALA B CA 1
ATOM 2218 C C . ALA B 1 135 ? -16.478 10.316 -0.613 1 94.82 135 ALA B C 1
ATOM 2220 O O . ALA B 1 135 ? -17.639 9.993 -0.875 1 94.82 135 ALA B O 1
ATOM 2221 N N . SER B 1 136 ? -15.614 10.577 -1.484 1 92.9 136 SER B N 1
ATOM 2222 C CA . SER B 1 136 ? -15.994 10.647 -2.891 1 92.9 136 SER B CA 1
ATOM 2223 C C . SER B 1 136 ? -16.046 9.258 -3.519 1 92.9 136 SER B C 1
ATOM 2225 O O . SER B 1 136 ? -16.598 9.084 -4.608 1 92.9 136 SER B O 1
ATOM 2227 N N . LEU B 1 137 ? -15.419 8.217 -2.958 1 88.03 137 LEU B N 1
ATOM 2228 C CA . LEU B 1 137 ? -15.302 6.895 -3.563 1 88.03 137 LEU B CA 1
ATOM 2229 C C . LEU B 1 137 ? -16.102 5.864 -2.773 1 88.03 137 LEU B C 1
ATOM 2231 O O . LEU B 1 137 ? -16.264 4.725 -3.217 1 88.03 137 LEU B O 1
ATOM 2235 N N . SER B 1 138 ? -16.496 6.126 -1.533 1 72.48 138 SER B N 1
ATOM 2236 C CA . SER B 1 138 ? -17.237 5.161 -0.727 1 72.48 138 SER B CA 1
ATOM 2237 C C . SER B 1 138 ? -18.659 4.983 -1.248 1 72.48 138 SER B C 1
ATOM 2239 O O . SER B 1 138 ? -19.225 5.899 -1.848 1 72.48 138 SER B O 1
#